Protein AF-A0A7V8YDQ5-F1 (afdb_monomer)

Solvent-accessible surface area (backbone atoms only — not comparable to full-atom values): 13494 Å² total; per-residue (Å²): 130,85,88,71,87,65,62,70,48,94,76,44,39,83,47,73,72,48,53,68,69,61,72,81,63,89,83,40,67,78,69,52,49,58,24,53,52,42,38,54,47,45,72,74,37,75,90,55,83,44,71,32,68,47,65,22,22,54,36,48,44,37,36,44,31,56,14,30,82,67,94,74,46,61,57,34,50,48,37,51,73,75,37,47,69,61,42,49,55,52,29,52,53,36,7,52,55,41,12,52,54,47,29,48,24,38,78,30,59,22,58,26,37,37,35,37,22,68,49,53,43,77,47,52,72,69,50,29,65,68,51,37,43,56,23,42,22,55,13,51,71,59,46,68,97,47,56,37,30,39,31,35,31,71,33,62,86,46,56,90,53,54,68,75,30,68,48,58,24,43,34,39,20,51,84,41,59,49,51,60,45,45,68,72,54,56,83,53,25,38,32,28,32,43,53,49,74,47,34,74,45,59,69,69,54,32,43,52,52,51,54,47,51,53,58,37,44,63,81,55,57,55,46,81,40,50,29,52,77,78,56,95,83,56,48,66,69,29,53,50,49,46,52,52,48,61,72,68,56,86,115

Structure (mmCIF, N/CA/C/O backbone):
data_AF-A0A7V8YDQ5-F1
#
_entry.id   AF-A0A7V8YDQ5-F1
#
loop_
_atom_site.group_PDB
_atom_site.id
_atom_site.type_symbol
_atom_site.label_atom_id
_atom_site.label_alt_id
_atom_site.label_comp_id
_atom_site.label_asym_id
_atom_site.label_entity_id
_atom_site.label_seq_id
_atom_site.pdbx_PDB_ins_code
_atom_site.Cartn_x
_atom_site.Cartn_y
_atom_site.Cartn_z
_atom_site.occupancy
_atom_site.B_iso_or_equiv
_atom_site.auth_seq_id
_atom_site.auth_comp_id
_atom_site.auth_asym_id
_atom_site.auth_atom_id
_atom_site.pdbx_PDB_model_num
ATOM 1 N N . VAL A 1 1 ? 1.575 30.464 -8.929 1.00 44.75 1 VAL A N 1
ATOM 2 C CA . VAL A 1 1 ? 2.197 29.159 -9.256 1.00 44.75 1 VAL A CA 1
ATOM 3 C C . VAL A 1 1 ? 1.215 28.086 -8.834 1.00 44.75 1 VAL A C 1
ATOM 5 O O . VAL A 1 1 ? 0.831 28.088 -7.673 1.00 44.75 1 VAL A O 1
ATOM 8 N N . ILE A 1 2 ? 0.723 27.265 -9.762 1.00 50.94 2 ILE A N 1
ATOM 9 C CA . ILE A 1 2 ? -0.129 26.122 -9.409 1.00 50.94 2 ILE A CA 1
ATOM 10 C C . ILE A 1 2 ? 0.799 25.093 -8.765 1.00 50.94 2 ILE A C 1
ATOM 12 O O . ILE A 1 2 ? 1.754 24.650 -9.399 1.00 50.94 2 ILE A O 1
ATOM 16 N N . PHE A 1 3 ? 0.575 24.791 -7.490 1.00 52.31 3 PHE A N 1
ATOM 17 C CA . PHE A 1 3 ? 1.274 23.717 -6.799 1.00 52.31 3 PHE A CA 1
ATOM 18 C C . PHE A 1 3 ? 0.873 22.389 -7.453 1.00 52.31 3 PHE A C 1
ATOM 20 O O . PHE A 1 3 ? -0.285 21.987 -7.370 1.00 52.31 3 PHE A O 1
ATOM 27 N N . ASP A 1 4 ? 1.816 21.750 -8.145 1.00 62.94 4 ASP A N 1
ATOM 28 C CA . ASP A 1 4 ? 1.659 20.423 -8.746 1.00 62.94 4 ASP A CA 1
ATOM 29 C C . ASP A 1 4 ? 2.599 19.445 -8.019 1.00 62.94 4 ASP A C 1
ATOM 31 O O . ASP A 1 4 ? 3.757 19.297 -8.415 1.00 62.94 4 ASP A O 1
ATOM 35 N N . PRO A 1 5 ? 2.146 18.830 -6.910 1.00 67.12 5 PRO A N 1
ATOM 36 C CA . PRO A 1 5 ? 2.972 17.957 -6.078 1.00 67.12 5 PRO A CA 1
ATOM 37 C C . PRO A 1 5 ? 3.209 16.570 -6.686 1.00 67.12 5 PRO A C 1
ATOM 39 O O . PRO A 1 5 ? 3.813 15.719 -6.032 1.00 67.12 5 PRO A O 1
ATOM 42 N N . ALA A 1 6 ? 2.708 16.293 -7.895 1.00 76.12 6 ALA A N 1
ATOM 43 C CA . ALA A 1 6 ? 2.868 14.980 -8.498 1.00 76.12 6 ALA A CA 1
ATOM 44 C C . ALA A 1 6 ? 4.354 14.693 -8.787 1.00 76.12 6 ALA A C 1
ATOM 46 O O . ALA A 1 6 ? 5.068 15.571 -9.285 1.00 76.12 6 ALA A O 1
ATOM 47 N N . PRO A 1 7 ? 4.839 13.464 -8.523 1.00 83.94 7 PRO A N 1
ATOM 48 C CA . PRO A 1 7 ? 6.225 13.114 -8.800 1.00 83.94 7 PRO A CA 1
ATOM 49 C C . PRO A 1 7 ? 6.509 13.280 -10.294 1.00 83.94 7 PRO A C 1
ATOM 51 O O . PRO A 1 7 ? 5.706 12.873 -11.134 1.00 83.94 7 PRO A O 1
ATOM 54 N N . ARG A 1 8 ? 7.656 13.878 -10.620 1.00 89.94 8 ARG A N 1
ATOM 55 C CA . ARG A 1 8 ? 8.157 14.030 -11.989 1.00 89.94 8 ARG A CA 1
ATOM 56 C C . ARG A 1 8 ? 9.592 13.528 -12.034 1.00 89.94 8 ARG A C 1
ATOM 58 O O . ARG A 1 8 ? 10.488 14.147 -11.468 1.00 89.94 8 ARG A O 1
ATOM 65 N N . LEU A 1 9 ? 9.793 12.395 -12.691 1.00 91.31 9 LEU A N 1
ATOM 66 C CA . LEU A 1 9 ? 11.102 11.801 -12.917 1.00 91.31 9 LEU A CA 1
ATOM 67 C C . LEU A 1 9 ? 11.626 12.311 -14.268 1.00 91.31 9 LEU A C 1
ATOM 69 O O . LEU A 1 9 ? 10.965 12.103 -15.287 1.00 91.31 9 LEU A O 1
ATOM 73 N N . PRO A 1 10 ? 12.788 12.986 -14.299 1.00 89.75 10 PRO A N 1
ATOM 74 C CA . PRO A 1 10 ? 13.304 13.607 -15.519 1.00 89.75 10 PRO A CA 1
ATOM 75 C C . PRO A 1 10 ? 13.692 12.582 -16.596 1.00 89.75 10 PRO A C 1
ATOM 77 O O . PRO A 1 10 ? 13.626 12.894 -17.782 1.00 89.75 10 PRO A O 1
ATOM 80 N N . SER A 1 11 ? 14.037 11.358 -16.184 1.00 92.25 11 SER A N 1
ATOM 81 C CA . SER A 1 11 ? 14.517 10.283 -17.056 1.00 92.25 11 SER A CA 1
ATOM 82 C C . SER A 1 11 ? 13.695 9.003 -16.834 1.00 92.25 11 SER A C 1
ATOM 84 O O . SER A 1 11 ? 14.118 8.138 -16.066 1.00 92.25 11 SER A O 1
ATOM 86 N N . PRO A 1 12 ? 12.493 8.885 -17.431 1.00 95.50 12 PRO A N 1
ATOM 87 C CA . PRO A 1 12 ? 11.688 7.668 -17.340 1.00 95.50 12 PRO A CA 1
ATOM 88 C C . PRO A 1 12 ? 12.351 6.488 -18.059 1.00 95.50 12 PRO A C 1
ATOM 90 O O . PRO A 1 12 ? 12.960 6.658 -19.114 1.00 95.50 12 PRO A O 1
ATOM 93 N N . VAL A 1 13 ? 12.168 5.283 -17.524 1.00 95.88 13 VAL A N 1
ATOM 94 C CA . VAL A 1 13 ? 12.755 4.047 -18.062 1.00 95.88 13 VAL A CA 1
ATOM 95 C C . VAL A 1 13 ? 11.813 3.420 -19.081 1.00 95.88 13 VAL A C 1
ATOM 97 O O . VAL A 1 13 ? 10.747 2.932 -18.713 1.00 95.88 13 VAL A O 1
ATOM 100 N N . ARG A 1 14 ? 12.195 3.405 -20.362 1.00 92.00 14 ARG A N 1
ATOM 101 C CA . ARG A 1 14 ? 11.378 2.814 -21.441 1.00 92.00 14 ARG A CA 1
ATOM 102 C C . ARG A 1 14 ? 12.079 1.690 -22.189 1.00 92.00 14 ARG A C 1
ATOM 104 O O . ARG A 1 14 ? 11.417 0.881 -22.832 1.00 92.00 14 ARG A O 1
ATOM 111 N N . THR A 1 15 ? 13.403 1.647 -22.114 1.00 94.56 15 THR A N 1
ATOM 112 C CA . THR A 1 15 ? 14.251 0.708 -22.846 1.00 94.56 15 THR A CA 1
ATOM 113 C C . THR A 1 15 ? 15.252 0.022 -21.919 1.00 94.56 15 THR A C 1
ATOM 115 O O . THR A 1 15 ? 15.480 0.450 -20.785 1.00 94.56 15 THR A O 1
ATOM 118 N N . ALA A 1 16 ? 15.895 -1.037 -22.416 1.00 93.81 16 ALA A N 1
ATOM 119 C CA . ALA A 1 16 ? 16.971 -1.708 -21.690 1.00 93.81 16 ALA A CA 1
ATOM 120 C C . ALA A 1 16 ? 18.169 -0.775 -21.430 1.00 93.81 16 ALA A C 1
ATOM 122 O O . ALA A 1 16 ? 18.802 -0.870 -20.381 1.00 93.81 16 ALA A O 1
ATOM 123 N N . ALA A 1 17 ? 18.447 0.156 -22.351 1.00 95.31 17 ALA A N 1
ATOM 124 C CA . ALA A 1 17 ? 19.493 1.159 -22.176 1.00 95.31 17 ALA A CA 1
ATOM 125 C C . ALA A 1 17 ? 19.167 2.111 -21.017 1.00 95.31 17 ALA A C 1
ATOM 127 O O . ALA A 1 17 ? 20.033 2.356 -20.183 1.00 95.31 17 ALA A O 1
ATOM 128 N N . ASP A 1 18 ? 17.914 2.569 -20.901 1.00 94.88 18 ASP A N 1
ATOM 129 C CA . ASP A 1 18 ? 17.492 3.405 -19.770 1.00 94.88 18 ASP A CA 1
ATOM 130 C C . ASP A 1 18 ? 17.631 2.639 -18.447 1.00 94.88 18 ASP A C 1
ATOM 132 O O . ASP A 1 18 ? 18.180 3.152 -17.471 1.00 94.88 18 ASP A O 1
ATOM 136 N N . ALA A 1 19 ? 17.189 1.376 -18.425 1.00 94.00 19 ALA A N 1
ATOM 137 C CA . ALA A 1 19 ? 17.257 0.514 -17.246 1.00 94.00 19 ALA A CA 1
ATOM 138 C C . ALA A 1 19 ? 18.700 0.259 -16.782 1.00 94.00 19 ALA A C 1
ATOM 140 O O . ALA A 1 19 ? 18.949 0.157 -15.579 1.00 94.00 19 ALA A O 1
ATOM 141 N N . ALA A 1 20 ? 19.653 0.197 -17.716 1.00 93.06 20 ALA A N 1
ATOM 142 C CA . ALA A 1 20 ? 21.073 0.042 -17.412 1.00 93.06 20 ALA A CA 1
ATOM 143 C C . ALA A 1 20 ? 21.680 1.268 -16.707 1.00 93.06 20 ALA A C 1
ATOM 145 O O . ALA A 1 20 ? 22.707 1.136 -16.048 1.00 93.06 20 ALA A O 1
ATOM 146 N N . THR A 1 21 ? 21.048 2.445 -16.797 1.00 91.75 21 THR A N 1
ATOM 147 C CA . THR A 1 21 ? 21.517 3.654 -16.096 1.00 91.75 21 THR A CA 1
ATOM 148 C C . THR A 1 21 ? 21.076 3.713 -14.632 1.00 91.75 21 THR A C 1
ATOM 150 O O . THR A 1 21 ? 21.596 4.520 -13.861 1.00 91.75 21 THR A O 1
ATOM 153 N N . LEU A 1 22 ? 20.135 2.857 -14.220 1.00 90.00 22 LEU A N 1
ATOM 154 C CA . LEU A 1 22 ? 19.694 2.786 -12.832 1.00 90.00 22 LEU A CA 1
ATOM 155 C C . LEU A 1 22 ? 20.841 2.283 -11.948 1.00 90.00 22 LEU A C 1
ATOM 157 O O . LEU A 1 22 ? 21.341 1.172 -12.142 1.00 90.00 22 LEU A O 1
ATOM 161 N N . GLY A 1 23 ? 21.209 3.073 -10.940 1.00 85.44 23 GLY A N 1
ATOM 162 C CA . GLY A 1 23 ? 22.182 2.705 -9.909 1.00 85.44 23 GLY A CA 1
ATOM 163 C C . GLY A 1 23 ? 21.586 1.827 -8.806 1.00 85.44 23 GLY A C 1
ATOM 164 O O . GLY A 1 23 ? 20.365 1.711 -8.672 1.00 85.44 23 GLY A O 1
ATOM 165 N N . ASP A 1 24 ? 22.441 1.167 -8.029 1.00 82.81 24 ASP A N 1
ATOM 166 C CA . ASP A 1 24 ? 22.016 0.466 -6.815 1.00 82.81 24 ASP A CA 1
ATOM 167 C C . ASP A 1 24 ? 21.593 1.495 -5.748 1.00 82.81 24 ASP A C 1
ATOM 169 O O . ASP A 1 24 ? 22.411 2.336 -5.363 1.00 82.81 24 ASP A O 1
ATOM 173 N N . PRO A 1 25 ? 20.330 1.481 -5.281 1.00 80.75 25 PRO A N 1
ATOM 174 C CA . PRO A 1 25 ? 19.875 2.453 -4.302 1.00 80.75 25 PRO A CA 1
ATOM 175 C C . PRO A 1 25 ? 20.372 2.153 -2.877 1.00 80.75 25 PRO A C 1
ATOM 177 O O . PRO A 1 25 ? 20.265 3.042 -2.035 1.00 80.75 25 PRO A O 1
ATOM 180 N N . SER A 1 26 ? 20.925 0.963 -2.595 1.00 72.12 26 SER A N 1
ATOM 181 C CA . SER A 1 26 ? 21.286 0.494 -1.242 1.00 72.12 26 SER A CA 1
ATOM 182 C C . SER A 1 26 ? 22.199 1.454 -0.461 1.00 72.12 26 SER A C 1
ATOM 184 O O . SER A 1 26 ? 22.039 1.622 0.747 1.00 72.12 26 SER A O 1
ATOM 186 N N . GLY A 1 27 ? 23.117 2.139 -1.151 1.00 67.31 27 GLY A N 1
ATOM 187 C CA . GLY A 1 27 ? 24.039 3.118 -0.565 1.00 67.31 27 GLY A CA 1
ATOM 188 C C . GLY A 1 27 ? 23.527 4.563 -0.538 1.00 67.31 27 GLY A C 1
ATOM 189 O O . GLY A 1 27 ? 24.251 5.457 -0.101 1.00 67.31 27 GLY A O 1
ATOM 190 N N . HIS A 1 28 ? 22.316 4.837 -1.031 1.00 75.62 28 HIS A N 1
ATOM 191 C CA . HIS A 1 28 ? 21.815 6.203 -1.160 1.00 75.62 28 HIS A CA 1
ATOM 192 C C . HIS A 1 28 ? 21.299 6.737 0.184 1.00 75.62 28 HIS A C 1
ATOM 194 O O . HIS A 1 28 ? 20.416 6.147 0.807 1.00 75.62 28 HIS A O 1
ATOM 200 N N . SER A 1 29 ? 21.781 7.910 0.609 1.00 68.38 29 SER A N 1
ATOM 201 C CA . SER A 1 29 ? 21.448 8.496 1.920 1.00 68.38 29 SER A CA 1
ATOM 202 C C . SER A 1 29 ? 19.943 8.671 2.157 1.00 68.38 29 SER A C 1
ATOM 204 O O . SER A 1 29 ? 19.476 8.465 3.274 1.00 68.38 29 SER A O 1
ATOM 206 N N . ALA A 1 30 ? 19.164 8.966 1.111 1.00 71.75 30 ALA A N 1
ATOM 207 C CA . ALA A 1 30 ? 17.700 9.049 1.194 1.00 71.75 30 ALA A CA 1
ATOM 208 C C . ALA A 1 30 ? 17.031 7.780 1.769 1.00 71.75 30 ALA A C 1
ATOM 210 O O . ALA A 1 30 ? 16.001 7.889 2.433 1.00 71.75 30 ALA A O 1
ATOM 211 N N . LEU A 1 31 ? 17.615 6.589 1.573 1.00 77.88 31 LEU A N 1
ATOM 212 C CA . LEU A 1 31 ? 17.088 5.352 2.161 1.00 77.88 31 LEU A CA 1
ATOM 213 C C . LEU A 1 31 ? 17.380 5.230 3.661 1.00 77.88 31 LEU A C 1
ATOM 215 O O . LEU A 1 31 ? 16.663 4.515 4.354 1.00 77.88 31 LEU A O 1
ATOM 219 N N . SER A 1 32 ? 18.388 5.946 4.173 1.00 82.12 32 SER A N 1
ATOM 220 C CA . SER A 1 32 ? 18.732 5.968 5.603 1.00 82.12 32 SER A CA 1
ATOM 221 C C . SER A 1 32 ? 17.854 6.919 6.426 1.00 82.12 32 SER A C 1
ATOM 223 O O . SER A 1 32 ? 17.709 6.728 7.634 1.00 82.12 32 SER A O 1
ATOM 225 N N . THR A 1 33 ? 17.199 7.891 5.777 1.00 90.25 33 THR A N 1
ATOM 226 C CA . THR A 1 33 ? 16.334 8.872 6.446 1.00 90.25 33 THR A CA 1
ATOM 227 C C . THR A 1 33 ? 15.127 8.224 7.123 1.00 90.25 33 THR A C 1
ATOM 229 O O . THR A 1 33 ? 14.830 8.551 8.269 1.00 90.25 33 THR A O 1
ATOM 232 N N . ALA A 1 34 ? 14.436 7.287 6.463 1.00 92.31 34 ALA A N 1
ATOM 233 C CA . ALA A 1 34 ? 13.265 6.636 7.058 1.00 92.31 34 ALA A CA 1
ATOM 234 C C . ALA A 1 34 ? 13.620 5.816 8.322 1.00 92.31 34 ALA A C 1
ATOM 236 O O . ALA A 1 34 ? 13.011 6.069 9.363 1.00 92.31 34 ALA A O 1
ATOM 237 N N . PRO A 1 35 ? 14.640 4.930 8.310 1.00 93.75 35 PRO A N 1
ATOM 238 C CA . PRO A 1 35 ? 15.152 4.284 9.521 1.00 93.75 35 PRO A CA 1
ATOM 239 C C . PRO A 1 35 ? 15.524 5.265 10.642 1.00 93.75 35 PRO A C 1
ATOM 241 O O . PRO A 1 35 ? 15.196 5.038 11.804 1.00 93.75 35 PRO A O 1
ATOM 244 N N . GLU A 1 36 ? 16.188 6.379 10.323 1.00 94.75 36 GLU A N 1
ATOM 245 C CA . GLU A 1 36 ? 16.546 7.383 11.330 1.00 94.75 36 GLU A CA 1
ATOM 246 C C . GLU A 1 36 ? 15.309 8.020 11.978 1.00 94.75 36 GLU A C 1
ATOM 248 O O . GLU A 1 36 ? 15.234 8.133 13.204 1.00 94.75 36 GLU A O 1
ATOM 253 N N . VAL A 1 37 ? 14.322 8.403 11.167 1.00 94.81 37 VAL A N 1
ATOM 254 C CA . VAL A 1 37 ? 13.059 8.978 11.641 1.00 94.81 37 VAL A CA 1
ATOM 255 C C . VAL A 1 37 ? 12.305 7.980 12.521 1.00 94.81 37 VAL A C 1
ATOM 257 O O . VAL A 1 37 ? 11.823 8.361 13.588 1.00 94.81 37 VAL A O 1
ATOM 260 N N . ILE A 1 38 ? 12.263 6.704 12.134 1.00 95.88 38 ILE A N 1
ATOM 261 C CA . ILE A 1 38 ? 11.628 5.646 12.930 1.00 95.88 38 ILE A CA 1
ATOM 262 C C . ILE A 1 38 ? 12.284 5.535 14.306 1.00 95.88 38 ILE A C 1
ATOM 264 O O . ILE A 1 38 ? 11.569 5.603 15.304 1.00 95.88 38 ILE A O 1
ATOM 268 N N . ARG A 1 39 ? 13.622 5.474 14.395 1.00 96.75 39 ARG A N 1
ATOM 269 C CA . ARG A 1 39 ? 14.323 5.414 15.695 1.00 96.75 39 ARG A CA 1
ATOM 270 C C . ARG A 1 39 ? 13.940 6.578 16.607 1.00 96.75 39 ARG A C 1
ATOM 272 O O . ARG A 1 39 ? 13.726 6.381 17.801 1.00 96.75 39 ARG A O 1
ATOM 279 N N . ARG A 1 40 ? 13.827 7.789 16.048 1.00 96.62 40 ARG A N 1
ATOM 280 C CA . ARG A 1 40 ? 13.428 8.986 16.805 1.00 96.62 40 ARG A CA 1
ATOM 281 C C . ARG A 1 40 ? 12.000 8.868 17.342 1.00 96.62 40 ARG A C 1
ATOM 283 O O . ARG A 1 40 ? 11.774 9.187 18.505 1.00 96.62 40 ARG A O 1
ATOM 290 N N . PHE A 1 41 ? 11.050 8.396 16.532 1.00 95.81 41 PHE A N 1
ATOM 291 C CA . PHE A 1 41 ? 9.659 8.234 16.968 1.00 95.81 41 PHE A CA 1
ATOM 292 C C . PHE A 1 41 ? 9.476 7.099 17.972 1.00 95.81 41 PHE A C 1
ATOM 294 O O . PHE A 1 41 ? 8.783 7.297 18.966 1.00 95.81 41 PHE A O 1
ATOM 301 N N . VAL A 1 42 ? 10.140 5.960 17.763 1.00 95.19 42 VAL A N 1
ATOM 302 C CA . VAL A 1 42 ? 10.133 4.837 18.711 1.00 95.19 42 VAL A CA 1
ATOM 303 C C . VAL A 1 42 ? 10.663 5.282 20.076 1.00 95.19 42 VAL A C 1
ATOM 305 O O . VAL A 1 42 ? 10.056 4.980 21.098 1.00 95.19 42 VAL A O 1
ATOM 308 N N . ALA A 1 43 ? 11.752 6.059 20.107 1.00 95.44 43 ALA A N 1
ATOM 309 C CA . ALA A 1 43 ? 12.298 6.595 21.353 1.00 95.44 43 ALA A CA 1
ATOM 310 C C . ALA A 1 43 ? 11.381 7.641 22.013 1.00 95.44 43 ALA A C 1
ATOM 312 O O . ALA A 1 43 ? 11.288 7.696 23.237 1.00 95.44 43 ALA A O 1
ATOM 313 N N . ALA A 1 44 ? 10.712 8.480 21.216 1.00 96.00 44 ALA A N 1
ATOM 314 C CA . ALA A 1 44 ? 9.865 9.555 21.726 1.00 96.00 44 ALA A CA 1
ATOM 315 C C . ALA A 1 44 ? 8.483 9.080 22.206 1.00 96.00 44 ALA A C 1
ATOM 317 O O . ALA A 1 44 ? 7.901 9.730 23.072 1.00 96.00 44 ALA A O 1
ATOM 318 N N . ARG A 1 45 ? 7.938 8.005 21.618 1.00 93.25 45 ARG A N 1
ATOM 319 C CA . ARG A 1 45 ? 6.565 7.509 21.835 1.00 93.25 45 ARG A CA 1
ATOM 320 C C . ARG A 1 45 ? 6.532 5.974 21.951 1.00 93.25 45 ARG A C 1
ATOM 322 O O . ARG A 1 45 ? 5.900 5.320 21.120 1.00 93.25 45 ARG A O 1
ATOM 329 N N . PRO A 1 46 ? 7.212 5.377 22.948 1.00 90.44 46 PRO A N 1
ATOM 330 C CA . PRO A 1 46 ? 7.347 3.921 23.062 1.00 90.44 46 PRO A CA 1
ATOM 331 C C . PRO A 1 46 ? 6.012 3.181 23.263 1.00 90.44 46 PRO A C 1
ATOM 333 O O . PRO A 1 46 ? 5.947 1.968 23.084 1.00 90.44 46 PRO A O 1
ATOM 336 N N . GLU A 1 47 ? 4.943 3.887 23.636 1.00 93.44 47 GLU A N 1
ATOM 337 C CA . GLU A 1 47 ? 3.603 3.338 23.836 1.00 93.44 47 GLU A CA 1
ATOM 338 C C . GLU A 1 47 ? 2.785 3.179 22.544 1.00 93.44 47 GLU A C 1
ATOM 340 O O . GLU A 1 47 ? 1.757 2.501 22.553 1.00 93.44 47 GLU A O 1
ATOM 345 N N . VAL A 1 48 ? 3.211 3.804 21.439 1.00 92.69 48 VAL A N 1
ATOM 346 C CA . VAL A 1 48 ? 2.515 3.746 20.147 1.00 92.69 48 VAL A CA 1
ATOM 347 C C . VAL A 1 48 ? 3.355 2.940 19.152 1.00 92.69 48 VAL A C 1
ATOM 349 O O . VAL A 1 48 ? 4.452 3.372 18.798 1.00 92.69 48 VAL A O 1
ATOM 352 N N . PRO A 1 49 ? 2.854 1.798 18.642 1.00 94.94 49 PRO A N 1
ATOM 353 C CA . PRO A 1 49 ? 3.543 1.049 17.598 1.00 94.94 49 PRO A CA 1
ATOM 354 C C . PRO A 1 49 ? 3.773 1.916 16.355 1.00 94.94 49 PRO A C 1
ATOM 356 O O . PRO A 1 49 ? 2.835 2.505 15.817 1.00 94.94 49 PRO A O 1
ATOM 359 N N . ILE A 1 50 ? 5.018 1.974 15.878 1.00 96.69 50 ILE A N 1
ATOM 360 C CA . ILE A 1 50 ? 5.363 2.678 14.640 1.00 96.69 50 ILE A CA 1
ATOM 361 C C . ILE A 1 50 ? 5.238 1.713 13.464 1.00 96.69 50 ILE A C 1
ATOM 363 O O . ILE A 1 50 ? 5.864 0.653 13.454 1.00 96.69 50 ILE A O 1
ATOM 367 N N . LEU A 1 51 ? 4.440 2.096 12.469 1.00 96.62 51 LEU A N 1
ATOM 368 C CA . LEU A 1 51 ? 4.273 1.357 11.223 1.00 96.62 51 LEU A CA 1
ATOM 369 C C . LEU A 1 51 ? 5.217 1.930 10.159 1.00 96.62 51 LEU A C 1
ATOM 371 O O . LEU A 1 51 ? 5.071 3.086 9.759 1.00 96.62 51 LEU A O 1
ATOM 375 N N . GLY A 1 52 ? 6.177 1.127 9.702 1.00 97.62 52 GLY A N 1
ATOM 376 C CA . GLY A 1 52 ? 6.986 1.459 8.527 1.00 97.62 52 GLY A CA 1
ATOM 377 C C . GLY A 1 52 ? 6.206 1.227 7.231 1.00 97.62 52 GLY A C 1
ATOM 378 O O . GLY A 1 52 ? 5.193 0.525 7.229 1.00 97.62 52 GLY A O 1
ATOM 379 N N . PHE A 1 53 ? 6.651 1.791 6.109 1.00 97.88 53 PHE A N 1
ATOM 380 C CA . PHE A 1 53 ? 5.984 1.544 4.831 1.00 97.88 53 PHE A CA 1
ATOM 381 C C . PHE A 1 53 ? 6.860 1.723 3.593 1.00 97.88 53 PHE A C 1
ATOM 383 O O . PHE A 1 53 ? 7.910 2.362 3.628 1.00 97.88 53 PHE A O 1
ATOM 390 N N . ALA A 1 54 ? 6.383 1.179 2.473 1.00 97.50 54 ALA A N 1
ATOM 391 C CA . ALA A 1 54 ? 6.937 1.407 1.144 1.00 97.50 54 ALA A CA 1
ATOM 392 C C . ALA A 1 54 ? 5.854 1.282 0.060 1.00 97.50 54 ALA A C 1
ATOM 394 O O . ALA A 1 54 ? 4.811 0.653 0.261 1.00 97.50 54 ALA A O 1
ATOM 395 N N . GLY A 1 55 ? 6.111 1.857 -1.116 1.00 97.69 55 GLY A N 1
ATOM 396 C CA . GLY A 1 55 ? 5.334 1.551 -2.319 1.00 97.69 55 GLY A CA 1
ATOM 397 C C . GLY A 1 55 ? 5.678 0.157 -2.846 1.00 97.69 55 GLY A C 1
ATOM 398 O O . GLY A 1 55 ? 6.837 -0.250 -2.807 1.00 97.69 55 GLY A O 1
ATOM 399 N N . ALA A 1 56 ? 4.685 -0.572 -3.349 1.00 98.50 56 ALA A N 1
ATOM 400 C CA . ALA A 1 56 ? 4.896 -1.893 -3.930 1.00 98.50 56 ALA A CA 1
ATOM 401 C C . ALA A 1 56 ? 5.676 -1.818 -5.256 1.00 98.50 56 ALA A C 1
ATOM 403 O O . ALA A 1 56 ? 5.606 -0.800 -5.954 1.00 98.50 56 ALA A O 1
ATOM 404 N N . PRO A 1 57 ? 6.354 -2.902 -5.675 1.00 98.56 57 PRO A N 1
ATOM 405 C CA . PRO A 1 57 ? 7.204 -2.889 -6.868 1.00 98.56 57 PRO A CA 1
ATOM 406 C C . PRO A 1 57 ? 6.468 -2.485 -8.147 1.00 98.56 57 PRO A C 1
ATOM 408 O O . PRO A 1 57 ? 6.987 -1.687 -8.923 1.00 98.56 57 PRO A O 1
ATOM 411 N N . PHE A 1 58 ? 5.238 -2.969 -8.354 1.00 98.56 58 PHE A N 1
ATOM 412 C CA . PHE A 1 58 ? 4.440 -2.588 -9.521 1.00 98.56 58 PHE A CA 1
ATOM 413 C C . PHE A 1 58 ? 4.063 -1.100 -9.498 1.00 98.56 58 PHE A C 1
ATOM 415 O O . PHE A 1 58 ? 4.229 -0.391 -10.488 1.00 98.56 58 PHE A O 1
ATOM 422 N N . THR A 1 59 ? 3.640 -0.601 -8.339 1.00 98.19 59 THR A N 1
ATOM 423 C CA . THR A 1 59 ? 3.353 0.821 -8.125 1.00 98.19 59 THR A CA 1
ATOM 424 C C . THR A 1 59 ? 4.578 1.710 -8.377 1.00 98.19 59 THR A C 1
ATOM 426 O O . THR A 1 59 ? 4.443 2.784 -8.964 1.00 98.19 59 THR A O 1
ATOM 429 N N . LEU A 1 60 ? 5.783 1.276 -7.999 1.00 97.56 60 LEU A N 1
ATOM 430 C CA . LEU A 1 60 ? 7.017 2.005 -8.311 1.00 97.56 60 LEU A CA 1
ATOM 431 C C . LEU A 1 60 ? 7.388 1.914 -9.797 1.00 97.56 60 LEU A C 1
ATOM 433 O O . LEU A 1 60 ? 7.793 2.922 -10.375 1.00 97.56 60 LEU A O 1
ATOM 437 N N . LEU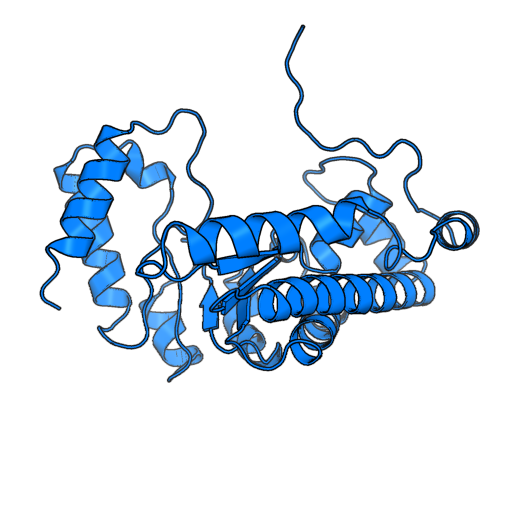 A 1 61 ?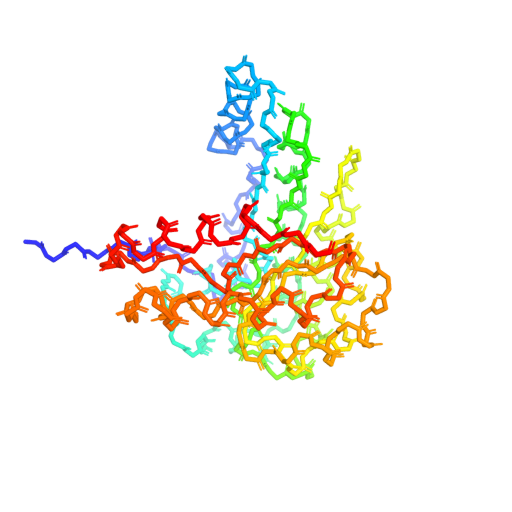 7.193 0.754 -10.435 1.00 98.06 61 LEU A N 1
ATOM 438 C CA . LEU A 1 61 ? 7.394 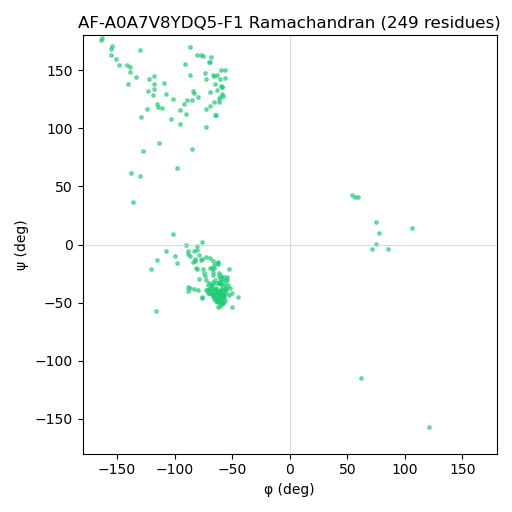0.578 -11.878 1.00 98.06 61 LEU A CA 1
ATOM 439 C C . LEU A 1 61 ? 6.510 1.543 -12.679 1.00 98.06 61 LEU A C 1
ATOM 441 O O . LEU A 1 61 ? 6.973 2.147 -13.645 1.00 98.06 61 LEU A O 1
ATOM 445 N N . CYS A 1 62 ? 5.258 1.722 -12.254 1.00 97.94 62 CYS A N 1
ATOM 446 C CA . CYS A 1 62 ? 4.326 2.688 -12.827 1.00 97.94 62 CYS A CA 1
ATOM 447 C C . CYS A 1 62 ? 4.947 4.089 -12.930 1.00 97.94 62 CYS A C 1
ATOM 449 O O . CYS A 1 62 ? 5.028 4.646 -14.025 1.00 97.94 62 CYS A O 1
ATOM 451 N N . TYR A 1 63 ? 5.469 4.627 -11.825 1.00 97.25 63 TYR A N 1
ATOM 452 C CA . TYR A 1 63 ? 6.138 5.930 -11.837 1.00 97.25 63 TYR A CA 1
ATOM 453 C C . TYR A 1 63 ? 7.450 5.913 -12.621 1.00 97.25 63 TYR A C 1
ATOM 455 O O . TYR A 1 63 ? 7.701 6.840 -13.386 1.00 97.25 63 TYR A O 1
ATOM 463 N N . LEU A 1 64 ? 8.264 4.867 -12.463 1.00 96.38 64 LEU A N 1
ATOM 464 C CA . LEU A 1 64 ? 9.564 4.743 -13.121 1.00 96.38 64 LEU A CA 1
ATOM 465 C C . LEU A 1 64 ? 9.450 4.794 -14.653 1.00 96.38 64 LEU A C 1
ATOM 467 O O . LEU A 1 64 ? 10.282 5.416 -15.310 1.00 96.38 64 LEU A O 1
ATOM 471 N N . VAL A 1 65 ? 8.415 4.166 -15.214 1.00 97.62 65 VAL A N 1
ATOM 472 C CA . VAL A 1 65 ? 8.202 4.066 -16.666 1.00 97.62 65 VAL A CA 1
ATOM 473 C C . VAL A 1 65 ? 7.412 5.254 -17.222 1.00 97.62 65 VAL A C 1
ATOM 475 O O . VAL A 1 65 ? 7.742 5.771 -18.291 1.00 97.62 65 VAL A O 1
ATOM 478 N N . GLU A 1 66 ? 6.382 5.729 -16.514 1.00 97.19 66 GLU A N 1
ATOM 479 C CA . GLU A 1 66 ? 5.616 6.907 -16.956 1.00 97.19 66 GLU A CA 1
ATOM 480 C C . GLU A 1 66 ? 6.400 8.212 -16.783 1.00 97.19 66 GLU A C 1
ATOM 482 O O . GLU A 1 66 ? 6.213 9.181 -17.522 1.00 97.19 66 GLU A O 1
ATOM 487 N N . GLY A 1 67 ? 7.268 8.256 -15.775 1.00 96.06 67 GLY A N 1
ATOM 488 C CA . GLY A 1 67 ? 7.984 9.447 -15.336 1.00 96.06 67 GLY A CA 1
ATOM 489 C C . GLY A 1 67 ? 7.119 10.443 -14.565 1.00 96.06 67 GLY A C 1
ATOM 490 O O . GLY A 1 67 ? 7.602 11.503 -14.176 1.00 96.06 67 GLY A O 1
ATOM 491 N N . LYS A 1 68 ? 5.834 10.143 -14.362 1.00 94.62 68 LYS A N 1
ATOM 492 C CA . LYS A 1 68 ? 4.862 10.992 -13.666 1.00 94.62 68 LYS A CA 1
ATOM 493 C C . LYS A 1 68 ? 3.624 10.198 -13.258 1.00 94.62 68 LYS A C 1
ATOM 495 O O . LYS A 1 68 ? 3.499 9.021 -13.584 1.00 94.62 68 LYS A O 1
ATOM 500 N N . GLY A 1 69 ? 2.685 10.857 -12.581 1.00 93.75 69 GLY A N 1
ATOM 501 C CA . GLY A 1 69 ? 1.342 10.311 -12.387 1.00 93.75 69 GLY A CA 1
ATOM 502 C C . GLY A 1 69 ? 0.616 10.069 -13.717 1.00 93.75 69 GLY A C 1
ATOM 503 O O . GLY A 1 69 ? 0.721 10.868 -14.651 1.00 93.75 69 GLY A O 1
ATOM 504 N N . SER A 1 70 ? -0.145 8.978 -13.788 1.00 93.75 70 SER A N 1
ATOM 505 C CA . SER A 1 70 ? -0.953 8.596 -14.946 1.00 93.75 70 SER A CA 1
ATOM 506 C C . SER A 1 70 ? -2.312 8.073 -14.486 1.00 93.75 70 SER A C 1
ATOM 508 O O . SER A 1 70 ? -2.451 7.577 -13.371 1.00 93.75 70 SER A O 1
ATOM 510 N N . LYS A 1 71 ? -3.329 8.203 -15.340 1.00 90.00 71 LYS A N 1
ATOM 511 C CA . LYS A 1 71 ? -4.647 7.598 -15.092 1.00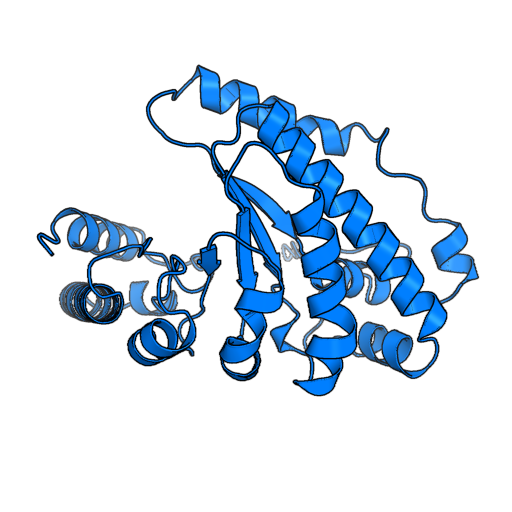 90.00 71 LYS A CA 1
ATOM 512 C C . LYS A 1 71 ? -4.675 6.133 -15.520 1.00 90.00 71 LYS A C 1
ATOM 514 O O . LYS A 1 71 ? -5.252 5.304 -14.827 1.00 90.00 71 LYS A O 1
ATOM 519 N N . ASP A 1 72 ? -4.013 5.826 -16.635 1.00 92.62 72 ASP A N 1
ATOM 520 C CA . ASP A 1 72 ? -4.165 4.545 -17.331 1.00 92.62 72 ASP A CA 1
ATOM 521 C C . ASP A 1 72 ? -2.887 3.691 -17.342 1.00 92.62 72 ASP A C 1
ATOM 523 O O . ASP A 1 72 ? -2.953 2.495 -17.655 1.00 92.62 72 ASP A O 1
ATOM 527 N N . TRP A 1 73 ? -1.740 4.286 -16.979 1.00 96.75 73 TRP A N 1
ATOM 528 C CA . TRP A 1 73 ? -0.414 3.647 -16.958 1.00 96.75 73 TRP A CA 1
ATOM 529 C C . TRP A 1 73 ? -0.042 3.010 -18.311 1.00 96.75 73 TRP A C 1
ATOM 531 O O . TRP A 1 73 ? 0.434 1.873 -18.379 1.00 96.75 73 TRP A O 1
ATOM 541 N N . VAL A 1 74 ? -0.330 3.723 -19.408 1.00 97.38 74 VAL A N 1
ATOM 542 C CA . VAL A 1 74 ? -0.182 3.246 -20.792 1.00 97.38 74 VAL A CA 1
ATOM 543 C C . VAL A 1 74 ? 1.257 2.852 -21.111 1.00 97.38 74 VAL A C 1
ATOM 545 O O . VAL A 1 74 ? 1.465 1.800 -21.715 1.00 97.38 74 VAL A O 1
ATOM 548 N N . GLU A 1 75 ? 2.249 3.653 -20.721 1.00 97.94 75 GLU A N 1
ATOM 549 C CA . GLU A 1 75 ? 3.651 3.350 -21.033 1.00 97.94 75 GLU A CA 1
ATOM 550 C C . GLU A 1 75 ? 4.146 2.152 -20.224 1.00 97.94 75 GLU A C 1
ATOM 552 O O . GLU A 1 75 ? 4.804 1.264 -20.768 1.00 97.94 75 GLU A O 1
ATOM 557 N N . THR A 1 76 ? 3.734 2.051 -18.958 1.00 98.25 76 THR A N 1
ATOM 558 C CA . THR A 1 76 ? 4.005 0.871 -18.129 1.00 98.25 76 THR A CA 1
ATOM 559 C C . THR A 1 76 ? 3.421 -0.384 -18.765 1.00 98.25 76 THR A C 1
ATOM 561 O O . THR A 1 76 ? 4.133 -1.365 -18.951 1.00 98.25 76 THR A O 1
ATOM 564 N N . LYS A 1 77 ? 2.151 -0.360 -19.180 1.00 98.19 77 LYS A N 1
ATOM 565 C CA . LYS A 1 77 ? 1.505 -1.513 -19.824 1.00 98.19 77 LYS A CA 1
ATOM 566 C C . LYS A 1 77 ? 2.138 -1.858 -21.173 1.00 98.19 77 LYS A C 1
ATOM 568 O O . LYS A 1 77 ? 2.325 -3.035 -21.467 1.00 98.19 77 LYS A O 1
ATOM 573 N N . LYS A 1 78 ? 2.541 -0.862 -21.974 1.00 97.94 78 LYS A N 1
ATOM 574 C CA . LYS A 1 78 ? 3.323 -1.098 -23.201 1.00 97.94 78 LYS A CA 1
ATOM 575 C C . LYS A 1 78 ? 4.611 -1.860 -22.898 1.00 97.94 78 LYS A C 1
ATOM 577 O O . LYS A 1 78 ? 4.900 -2.803 -23.626 1.00 97.94 78 LYS A O 1
ATOM 582 N N . LEU A 1 79 ? 5.341 -1.495 -21.841 1.00 98.31 79 LEU A N 1
ATOM 583 C CA . LEU A 1 79 ? 6.542 -2.218 -21.415 1.00 98.31 79 LEU A CA 1
ATOM 584 C C . LEU A 1 79 ? 6.216 -3.675 -21.048 1.00 98.31 79 LEU A C 1
ATOM 586 O O . LEU A 1 79 ? 6.869 -4.578 -21.562 1.00 98.31 79 LEU A O 1
ATOM 590 N N . LEU A 1 80 ? 5.174 -3.914 -20.238 1.00 98.12 80 LEU A N 1
ATOM 591 C CA . LEU A 1 80 ? 4.758 -5.272 -19.847 1.00 98.12 80 LEU A CA 1
ATOM 592 C C . LEU A 1 80 ? 4.465 -6.175 -21.056 1.00 98.12 80 LEU A C 1
ATOM 594 O O . LEU A 1 80 ? 4.765 -7.369 -21.030 1.00 98.12 80 LEU A O 1
ATOM 598 N N . TYR A 1 81 ? 3.849 -5.616 -22.101 1.00 97.31 81 TYR A N 1
ATOM 599 C CA . TYR A 1 81 ? 3.429 -6.377 -23.279 1.00 97.31 81 TYR A CA 1
ATOM 600 C C . TYR A 1 81 ? 4.523 -6.518 -24.336 1.00 97.31 81 TYR A C 1
ATOM 602 O O . TYR A 1 81 ? 4.607 -7.559 -24.982 1.00 97.31 81 TYR A O 1
ATOM 610 N N . ARG A 1 82 ? 5.334 -5.477 -24.543 1.00 97.38 82 ARG A N 1
ATOM 611 C CA . ARG A 1 82 ? 6.349 -5.448 -25.606 1.00 97.38 82 ARG A CA 1
ATOM 612 C C . ARG A 1 82 ? 7.676 -6.038 -25.159 1.00 97.38 82 ARG A C 1
ATOM 614 O O . ARG A 1 82 ? 8.319 -6.712 -25.949 1.00 97.38 82 ARG A O 1
ATOM 621 N N . GLU A 1 83 ? 8.053 -5.807 -23.905 1.00 97.56 83 GLU A N 1
ATOM 622 C CA . GLU A 1 83 ? 9.369 -6.149 -23.362 1.00 97.56 83 GLU A CA 1
ATOM 623 C C . GLU A 1 83 ? 9.231 -6.919 -22.032 1.00 97.56 83 GLU A C 1
ATOM 625 O O . GLU A 1 83 ? 9.733 -6.481 -20.991 1.00 97.56 83 GLU A O 1
ATOM 630 N N . PRO A 1 84 ? 8.544 -8.080 -22.014 1.00 97.81 84 PRO A N 1
ATOM 631 C CA . PRO A 1 84 ? 8.218 -8.795 -20.779 1.00 97.81 84 PRO A CA 1
ATOM 632 C C . PRO A 1 84 ? 9.452 -9.215 -19.965 1.00 97.81 84 PRO A C 1
ATOM 634 O O . PRO A 1 84 ? 9.392 -9.244 -18.737 1.00 97.81 84 PRO A O 1
ATOM 637 N N . ALA A 1 85 ? 10.574 -9.517 -20.625 1.00 97.94 85 ALA A N 1
ATOM 638 C CA . ALA A 1 85 ? 11.824 -9.857 -19.946 1.00 97.94 85 ALA A CA 1
ATOM 639 C C . ALA A 1 85 ? 12.402 -8.655 -19.180 1.00 97.94 85 ALA A C 1
ATOM 641 O O . ALA A 1 85 ? 12.789 -8.786 -18.020 1.00 97.94 85 ALA A O 1
ATOM 642 N N . LEU A 1 86 ? 12.400 -7.471 -19.802 1.00 97.56 86 LEU A N 1
ATOM 643 C CA . LEU A 1 86 ? 12.842 -6.233 -19.164 1.00 97.56 86 LEU A CA 1
ATOM 644 C C . LEU A 1 86 ? 11.909 -5.837 -18.013 1.00 97.56 86 LEU A C 1
ATOM 646 O O . LEU A 1 86 ? 12.384 -5.488 -16.935 1.00 97.56 86 LEU A O 1
ATOM 650 N N . ALA A 1 87 ? 10.593 -5.930 -18.220 1.00 98.38 87 ALA A N 1
ATOM 651 C CA . ALA A 1 87 ? 9.603 -5.673 -17.178 1.00 98.38 87 ALA A CA 1
ATOM 652 C C . ALA A 1 87 ? 9.812 -6.573 -15.950 1.00 98.38 87 ALA A C 1
ATOM 654 O O . ALA A 1 87 ? 9.824 -6.078 -14.824 1.00 98.38 87 ALA A O 1
ATOM 655 N N . GLY A 1 88 ? 10.022 -7.877 -16.168 1.00 98.31 88 GLY A N 1
ATOM 656 C CA . GLY A 1 88 ? 10.318 -8.832 -15.100 1.00 98.31 88 GLY A CA 1
ATOM 657 C C . GLY A 1 88 ? 11.590 -8.472 -14.333 1.00 98.31 88 GLY A C 1
ATOM 658 O O . GLY A 1 88 ? 11.555 -8.368 -13.111 1.00 98.31 88 GLY A O 1
ATOM 659 N N . ALA A 1 89 ? 12.684 -8.181 -15.044 1.00 97.25 89 ALA A N 1
ATOM 660 C CA . ALA A 1 89 ? 13.952 -7.796 -14.422 1.00 97.25 89 ALA A CA 1
ATOM 661 C C . ALA A 1 89 ? 13.844 -6.501 -13.593 1.00 97.25 89 ALA A C 1
ATOM 663 O O . ALA A 1 89 ? 14.410 -6.405 -12.504 1.00 97.25 89 ALA A O 1
ATOM 664 N N . LEU A 1 90 ? 13.094 -5.505 -14.080 1.00 97.69 90 LEU A N 1
ATOM 665 C CA . LEU A 1 90 ? 12.836 -4.270 -13.336 1.00 97.69 90 LEU A CA 1
ATOM 666 C C . LEU A 1 90 ? 11.983 -4.521 -12.089 1.00 97.69 90 LEU A C 1
ATOM 668 O O . LEU A 1 90 ? 12.287 -3.971 -11.033 1.00 97.69 90 LEU A O 1
ATOM 672 N N . LEU A 1 91 ? 10.946 -5.357 -12.187 1.00 98.56 91 LEU A N 1
ATOM 673 C CA . LEU A 1 91 ? 10.106 -5.722 -11.044 1.00 98.56 91 LEU A CA 1
ATOM 674 C C . LEU A 1 91 ? 10.886 -6.485 -9.977 1.00 98.56 91 LEU A C 1
ATOM 676 O O . LEU A 1 91 ? 10.726 -6.172 -8.802 1.00 98.56 91 LEU A O 1
ATOM 680 N N . ASP A 1 92 ? 11.747 -7.427 -10.364 1.00 97.69 92 ASP A N 1
ATOM 681 C CA . ASP A 1 92 ? 12.615 -8.147 -9.428 1.00 97.69 92 ASP A CA 1
ATOM 682 C C . ASP A 1 92 ? 13.552 -7.187 -8.688 1.00 97.69 92 ASP A C 1
ATOM 684 O O . ASP A 1 92 ? 13.648 -7.226 -7.461 1.00 97.69 92 ASP A O 1
ATOM 688 N N . ARG A 1 93 ? 14.185 -6.266 -9.423 1.00 96.06 93 ARG A N 1
ATOM 689 C CA . ARG A 1 93 ? 15.075 -5.258 -8.840 1.00 96.06 93 ARG A CA 1
ATOM 690 C C . ARG A 1 93 ? 14.338 -4.312 -7.890 1.00 96.06 93 ARG A C 1
ATOM 692 O O . ARG A 1 93 ? 14.846 -4.004 -6.814 1.00 96.06 93 ARG A O 1
ATOM 699 N N . LEU A 1 94 ? 13.149 -3.847 -8.277 1.00 97.06 94 LEU A N 1
ATOM 700 C CA . LEU A 1 94 ? 12.303 -3.009 -7.426 1.00 97.06 94 LEU A CA 1
ATOM 701 C C . LEU A 1 94 ? 11.826 -3.779 -6.191 1.00 97.06 94 LEU A C 1
ATOM 703 O O . LEU A 1 94 ? 11.802 -3.213 -5.106 1.00 97.06 94 LEU A O 1
ATOM 707 N N . ALA A 1 95 ? 11.481 -5.058 -6.332 1.00 98.19 95 ALA A N 1
ATOM 708 C CA . ALA A 1 95 ? 11.074 -5.907 -5.220 1.00 98.19 95 ALA A CA 1
ATOM 709 C C . ALA A 1 95 ? 12.194 -6.116 -4.201 1.00 98.19 95 ALA A C 1
ATOM 711 O O . ALA A 1 95 ? 11.937 -6.009 -3.003 1.00 98.19 95 ALA A O 1
ATOM 712 N N . ASP A 1 96 ? 13.426 -6.345 -4.658 1.00 95.94 96 ASP A N 1
ATOM 713 C CA . ASP A 1 96 ? 14.579 -6.439 -3.763 1.00 95.94 96 ASP A CA 1
ATOM 714 C C . ASP A 1 96 ? 14.812 -5.122 -3.015 1.00 95.94 96 ASP A C 1
ATOM 716 O O . ASP A 1 96 ? 14.875 -5.125 -1.787 1.00 95.94 96 ASP A O 1
ATOM 720 N N . ALA A 1 97 ? 14.821 -3.990 -3.727 1.00 95.12 97 ALA A N 1
ATOM 721 C CA . ALA A 1 97 ? 15.010 -2.676 -3.115 1.00 95.12 97 ALA A CA 1
ATOM 722 C C . ALA A 1 97 ? 13.897 -2.317 -2.113 1.00 95.12 97 ALA A C 1
ATOM 724 O O . ALA A 1 97 ? 14.174 -1.772 -1.045 1.00 95.12 97 ALA A O 1
ATOM 725 N N . VAL A 1 98 ? 12.636 -2.628 -2.434 1.00 96.75 98 VAL A N 1
ATOM 726 C CA . VAL A 1 98 ? 11.494 -2.406 -1.535 1.00 96.75 98 VAL A CA 1
ATOM 727 C C . VAL A 1 98 ? 11.602 -3.287 -0.296 1.00 96.75 98 VAL A C 1
ATOM 729 O O . VAL A 1 98 ? 11.427 -2.786 0.812 1.00 96.75 98 VAL A O 1
ATOM 732 N N . GLY A 1 99 ? 11.907 -4.575 -0.460 1.00 97.12 99 GLY A N 1
ATOM 733 C CA . GLY A 1 99 ? 12.045 -5.490 0.670 1.00 97.12 99 GLY A CA 1
ATOM 734 C C . GLY A 1 99 ? 13.199 -5.103 1.597 1.00 97.12 99 GLY A C 1
ATOM 735 O O . GLY A 1 99 ? 13.009 -5.071 2.810 1.00 97.12 99 GLY A O 1
ATOM 736 N N . ASP A 1 100 ? 14.349 -4.707 1.046 1.00 95.25 100 ASP A N 1
ATOM 737 C CA . ASP A 1 100 ? 15.485 -4.212 1.836 1.00 95.25 100 ASP A CA 1
ATOM 738 C C . ASP A 1 100 ? 15.148 -2.905 2.562 1.00 95.25 100 ASP A C 1
ATOM 740 O O . ASP A 1 100 ? 15.496 -2.724 3.730 1.00 95.25 100 ASP A O 1
ATOM 744 N N . HIS A 1 101 ? 14.406 -2.007 1.909 1.00 96.12 101 HIS A N 1
ATOM 745 C CA . HIS A 1 101 ? 13.950 -0.770 2.535 1.00 96.12 101 HIS A CA 1
ATOM 746 C C . HIS A 1 101 ? 12.964 -1.020 3.684 1.00 96.12 101 HIS A C 1
ATOM 748 O O . HIS A 1 101 ? 13.043 -0.355 4.716 1.00 96.12 101 HIS A O 1
ATOM 754 N N . LEU A 1 102 ? 12.047 -1.977 3.530 1.00 97.44 102 LEU A N 1
ATOM 755 C CA . LEU A 1 102 ? 11.127 -2.386 4.591 1.00 97.44 102 LEU A CA 1
ATOM 756 C C . LEU A 1 102 ? 11.881 -3.058 5.747 1.00 97.44 102 LEU A C 1
ATOM 758 O O . LEU A 1 102 ? 11.629 -2.724 6.903 1.00 97.44 102 LEU A O 1
ATOM 762 N N . GLN A 1 103 ? 12.845 -3.938 5.457 1.00 97.25 103 GLN A N 1
ATOM 763 C CA . GLN A 1 103 ? 13.670 -4.574 6.488 1.00 97.25 103 GLN A CA 1
ATOM 764 C C . GLN A 1 103 ? 14.465 -3.539 7.291 1.00 97.25 103 GLN A C 1
ATOM 766 O O . GLN A 1 103 ? 14.448 -3.578 8.517 1.00 97.25 103 GLN A O 1
ATOM 771 N N . ALA A 1 104 ? 15.074 -2.550 6.632 1.00 96.12 104 ALA A N 1
ATOM 772 C CA . ALA A 1 104 ? 15.808 -1.487 7.317 1.00 96.12 104 ALA A CA 1
ATOM 773 C C . ALA A 1 104 ? 14.922 -0.660 8.273 1.00 96.12 104 ALA A C 1
ATOM 775 O O . ALA A 1 104 ? 15.404 -0.140 9.281 1.00 96.12 104 ALA A O 1
ATOM 776 N N . GLN A 1 105 ? 13.625 -0.528 7.970 1.00 97.38 105 GLN A N 1
ATOM 777 C CA . GLN A 1 105 ? 12.652 0.106 8.864 1.00 97.38 105 GLN A CA 1
ATOM 778 C C . GLN A 1 105 ? 12.324 -0.783 10.074 1.00 97.38 105 GLN A C 1
ATOM 780 O O . GLN A 1 105 ? 12.228 -0.268 11.189 1.00 97.38 105 GLN A O 1
ATOM 785 N N . VAL A 1 106 ? 12.212 -2.103 9.884 1.00 97.94 106 VAL A N 1
ATOM 786 C CA . VAL A 1 106 ? 12.067 -3.071 10.988 1.00 97.94 106 VAL A CA 1
ATOM 787 C C . VAL A 1 106 ? 13.294 -3.047 11.898 1.00 97.94 106 VAL A C 1
ATOM 789 O O . VAL A 1 106 ? 13.148 -2.900 13.109 1.00 97.94 106 VAL A O 1
ATOM 792 N N . ASP A 1 107 ? 14.500 -3.068 11.329 1.00 96.88 107 ASP A N 1
ATOM 793 C CA . ASP A 1 107 ? 15.762 -2.993 12.080 1.00 96.88 107 ASP A CA 1
ATOM 794 C C . ASP A 1 107 ? 15.898 -1.676 12.869 1.00 96.88 107 ASP A C 1
ATOM 796 O O . ASP A 1 107 ? 16.611 -1.594 13.870 1.00 96.88 107 ASP A O 1
ATOM 800 N N . ALA A 1 108 ? 15.205 -0.622 12.429 1.00 96.56 108 ALA A N 1
ATOM 801 C CA . ALA A 1 108 ? 15.116 0.658 13.123 1.00 96.56 108 ALA A CA 1
ATOM 802 C C . ALA A 1 108 ? 14.054 0.708 14.235 1.00 96.56 108 ALA A C 1
ATOM 804 O O . ALA A 1 108 ? 13.988 1.709 14.951 1.00 96.56 108 ALA A O 1
ATOM 805 N N . GLY A 1 109 ? 13.253 -0.346 14.396 1.00 97.06 109 GLY A N 1
ATOM 806 C CA . GLY A 1 109 ? 12.242 -0.473 15.444 1.00 97.06 109 GLY A CA 1
ATOM 807 C C . GLY A 1 109 ? 10.797 -0.321 14.970 1.00 97.06 109 GLY A C 1
ATOM 808 O O . GLY A 1 109 ? 9.916 -0.147 15.812 1.00 97.06 109 GLY A O 1
ATOM 809 N N . ALA A 1 110 ? 10.517 -0.370 13.661 1.00 97.75 110 ALA A N 1
ATOM 810 C CA . ALA A 1 110 ? 9.134 -0.457 13.195 1.00 97.75 110 ALA A CA 1
ATOM 811 C C . ALA A 1 110 ? 8.481 -1.744 13.728 1.00 97.75 110 ALA A C 1
ATOM 813 O O . ALA A 1 110 ? 9.002 -2.842 13.545 1.00 97.75 110 ALA A O 1
ATOM 814 N N . ALA A 1 111 ? 7.325 -1.605 14.378 1.00 97.75 111 ALA A N 1
ATOM 815 C CA . ALA A 1 111 ? 6.602 -2.717 14.995 1.00 97.75 111 ALA A CA 1
ATOM 816 C C . ALA A 1 111 ? 5.900 -3.612 13.961 1.00 97.75 111 ALA A C 1
ATOM 818 O O . ALA A 1 111 ? 5.622 -4.777 14.229 1.00 97.75 111 ALA A O 1
ATOM 819 N N . ALA A 1 112 ? 5.599 -3.049 12.794 1.00 98.31 112 ALA A N 1
ATOM 820 C CA . ALA A 1 112 ? 5.102 -3.719 11.602 1.00 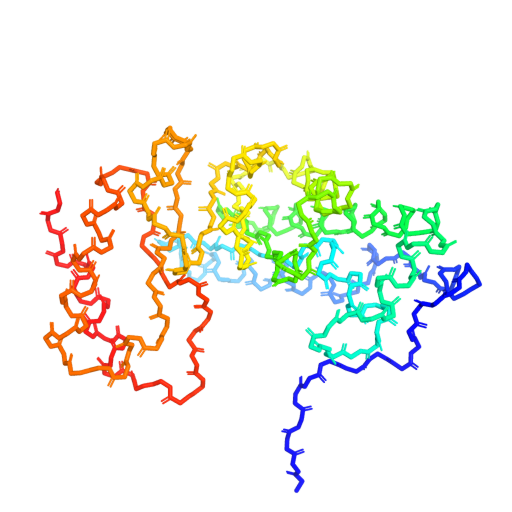98.31 112 ALA A CA 1
ATOM 821 C C . ALA A 1 112 ? 5.473 -2.864 10.383 1.00 98.31 112 ALA A C 1
ATOM 823 O O . ALA A 1 112 ? 5.849 -1.693 10.529 1.00 98.31 112 ALA A O 1
ATOM 824 N N . VAL A 1 113 ? 5.327 -3.413 9.179 1.00 98.62 113 VAL A N 1
ATOM 825 C CA . VAL A 1 113 ? 5.512 -2.647 7.941 1.00 98.62 113 VAL A CA 1
ATOM 826 C C . VAL A 1 113 ? 4.393 -2.884 6.938 1.00 98.62 113 VAL A C 1
ATOM 828 O O . VAL A 1 113 ? 3.880 -3.994 6.817 1.00 98.62 113 VAL A O 1
ATOM 831 N N . GLN A 1 114 ? 4.022 -1.844 6.193 1.00 98.69 114 GLN A N 1
ATOM 832 C CA . GLN A 1 114 ? 2.963 -1.902 5.191 1.00 98.69 114 GLN A CA 1
ATOM 833 C C . GLN A 1 114 ? 3.478 -1.585 3.785 1.00 98.69 114 GLN A C 1
ATOM 835 O O . GLN A 1 114 ? 4.090 -0.548 3.537 1.00 98.69 114 GLN A O 1
ATOM 840 N N . MET A 1 115 ? 3.171 -2.461 2.834 1.00 98.69 115 MET A N 1
ATOM 841 C CA . MET A 1 115 ? 3.444 -2.253 1.419 1.00 98.69 115 MET A CA 1
ATOM 842 C C . MET A 1 115 ? 2.168 -1.824 0.688 1.00 98.69 115 MET A C 1
ATOM 844 O O . MET A 1 115 ? 1.139 -2.499 0.754 1.00 98.69 115 MET A O 1
ATOM 848 N N . PHE A 1 116 ? 2.244 -0.693 -0.014 1.00 98.50 116 PHE A N 1
ATOM 849 C CA . PHE A 1 116 ? 1.120 -0.085 -0.725 1.00 98.50 116 PHE A CA 1
ATOM 850 C C . PHE A 1 116 ? 1.215 -0.337 -2.229 1.00 98.50 116 PHE A C 1
ATOM 852 O O . PHE A 1 116 ? 2.033 0.276 -2.917 1.00 98.50 116 PHE A O 1
ATOM 859 N N . ASP A 1 117 ? 0.349 -1.198 -2.756 1.00 97.88 117 ASP A N 1
ATOM 860 C CA . ASP A 1 117 ? 0.190 -1.423 -4.191 1.00 97.88 117 ASP A CA 1
ATOM 861 C C . ASP A 1 117 ? -0.988 -0.629 -4.755 1.00 97.88 117 ASP A C 1
ATOM 863 O O . ASP A 1 117 ? -2.028 -1.149 -5.165 1.00 97.88 117 ASP A O 1
ATOM 867 N N . THR A 1 118 ? -0.830 0.690 -4.719 1.00 96.19 118 THR A N 1
ATOM 868 C CA . THR A 1 118 ? -1.852 1.666 -5.103 1.00 96.19 118 THR A CA 1
ATOM 869 C C . THR A 1 118 ? -2.316 1.511 -6.552 1.00 96.19 118 THR A C 1
ATOM 871 O O . THR A 1 118 ? -3.462 1.837 -6.856 1.00 96.19 118 THR A O 1
ATOM 874 N N . TRP A 1 119 ? -1.450 1.023 -7.447 1.00 97.12 119 TRP A N 1
ATOM 875 C CA . TRP A 1 119 ? -1.734 0.957 -8.884 1.00 97.12 119 TRP A CA 1
ATOM 876 C C . TRP A 1 119 ? -2.004 -0.442 -9.426 1.00 97.12 119 TRP A C 1
ATOM 878 O O . TRP A 1 119 ? -2.417 -0.549 -10.580 1.00 97.12 119 TRP A O 1
ATOM 888 N N . ALA A 1 120 ? -1.861 -1.505 -8.628 1.00 96.25 120 ALA A N 1
ATOM 889 C CA . ALA A 1 120 ? -2.193 -2.865 -9.069 1.00 96.25 120 ALA A CA 1
ATOM 890 C C . ALA A 1 120 ? -3.642 -2.997 -9.572 1.00 96.25 120 ALA A C 1
ATOM 892 O O . ALA A 1 120 ? -3.890 -3.746 -10.514 1.00 96.25 120 ALA A O 1
ATOM 893 N N . GLY A 1 121 ? -4.570 -2.196 -9.036 1.00 95.81 121 GLY A N 1
ATOM 894 C CA . GLY A 1 121 ? -5.946 -2.037 -9.522 1.00 95.81 121 GLY A CA 1
ATOM 895 C C . GLY A 1 121 ? -6.097 -1.689 -11.008 1.00 95.81 121 GLY A C 1
ATOM 896 O O . GLY A 1 121 ? -7.140 -1.942 -11.604 1.00 95.81 121 GLY A O 1
ATOM 897 N N . ALA A 1 122 ? -5.057 -1.137 -11.638 1.00 95.94 122 ALA A N 1
ATOM 898 C CA . ALA A 1 122 ? -5.058 -0.819 -13.063 1.00 95.94 122 ALA A CA 1
ATOM 899 C C . ALA A 1 122 ? -4.813 -2.042 -13.969 1.00 95.94 122 ALA A C 1
ATOM 901 O O . ALA A 1 122 ? -4.896 -1.908 -15.196 1.00 95.94 122 ALA A O 1
ATOM 902 N N . LEU A 1 123 ? -4.457 -3.199 -13.402 1.00 97.31 123 LEU A N 1
ATOM 903 C CA . LEU A 1 123 ? -4.184 -4.438 -14.128 1.00 97.31 123 LEU A CA 1
ATOM 904 C C . LEU A 1 123 ? -5.442 -5.299 -14.286 1.00 97.31 123 LEU A C 1
ATOM 906 O O . LEU A 1 123 ? -6.368 -5.252 -13.480 1.00 97.31 123 LEU A O 1
ATOM 910 N N . SER A 1 124 ? -5.448 -6.148 -15.315 1.00 97.44 124 SER A N 1
ATOM 911 C CA . SER A 1 124 ? -6.383 -7.272 -15.367 1.00 97.44 124 SER A CA 1
ATOM 912 C C . SER A 1 124 ? -6.024 -8.310 -14.292 1.00 97.44 124 SER A C 1
ATOM 914 O O . SER A 1 124 ? -4.888 -8.361 -13.823 1.00 97.44 124 SER A O 1
ATOM 916 N N . VAL A 1 125 ? -6.953 -9.203 -13.937 1.00 98.12 125 VAL A N 1
ATOM 917 C CA . VAL A 1 125 ? -6.671 -10.344 -13.036 1.00 98.12 125 VAL A CA 1
ATOM 918 C C . VAL A 1 125 ? -5.504 -11.197 -13.554 1.00 98.12 125 VAL A C 1
ATOM 920 O O . VAL A 1 125 ? -4.668 -11.650 -12.771 1.00 98.12 125 VAL A O 1
ATOM 923 N N . HIS A 1 126 ? -5.424 -11.384 -14.875 1.00 98.19 126 HIS A N 1
ATOM 924 C CA . HIS A 1 126 ? -4.338 -12.119 -15.520 1.00 98.19 126 HIS A CA 1
ATOM 925 C C . HIS A 1 126 ? -2.988 -11.415 -15.328 1.00 98.19 126 HIS A C 1
ATOM 927 O O . HIS A 1 126 ? -2.018 -12.036 -14.895 1.00 98.19 126 HIS A O 1
ATOM 933 N N . ASP A 1 127 ? -2.937 -10.110 -15.594 1.00 98.25 127 ASP A N 1
ATOM 934 C CA . ASP A 1 127 ? -1.705 -9.329 -15.481 1.00 98.25 127 ASP A CA 1
ATOM 935 C C . ASP A 1 127 ? -1.281 -9.120 -14.026 1.00 98.25 127 ASP A C 1
ATOM 937 O O . ASP A 1 127 ? -0.089 -9.150 -13.732 1.00 98.25 127 ASP A O 1
ATOM 941 N N . TYR A 1 128 ? -2.229 -8.976 -13.095 1.00 98.56 128 TYR A N 1
ATOM 942 C CA . TYR A 1 128 ? -1.941 -8.922 -11.661 1.00 98.56 128 TYR A CA 1
ATOM 943 C C . TYR A 1 128 ? -1.208 -10.186 -11.201 1.00 98.56 128 TYR A C 1
ATOM 945 O O . TYR A 1 128 ? -0.139 -10.099 -10.596 1.00 98.56 128 TYR A O 1
ATOM 953 N N . ARG A 1 129 ? -1.741 -11.364 -11.562 1.00 98.31 129 ARG A N 1
ATOM 954 C CA . ARG A 1 129 ? -1.136 -12.666 -11.244 1.00 98.31 129 ARG A CA 1
ATOM 955 C C . ARG A 1 129 ? 0.254 -12.824 -11.864 1.00 98.31 129 ARG A C 1
ATOM 957 O O . ARG A 1 129 ? 1.111 -13.475 -11.274 1.00 98.31 129 ARG A O 1
ATOM 964 N N . LYS A 1 130 ? 0.477 -12.239 -13.043 1.00 98.50 130 LYS A N 1
ATOM 965 C CA . LYS A 1 130 ? 1.749 -12.324 -13.767 1.00 98.50 130 LYS A CA 1
ATOM 966 C C . LYS A 1 130 ? 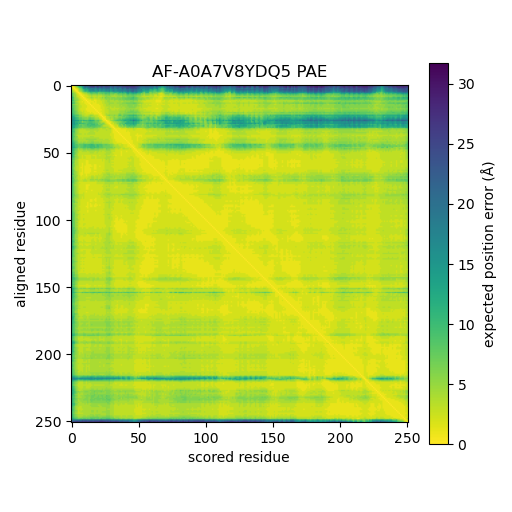2.814 -11.359 -13.241 1.00 98.50 130 LYS A C 1
ATOM 968 O O . LYS A 1 130 ? 3.980 -11.735 -13.193 1.00 98.50 130 LYS A O 1
ATOM 973 N N . TRP A 1 131 ? 2.434 -10.136 -12.875 1.00 98.56 131 TRP A N 1
ATOM 974 C CA . TRP A 1 131 ? 3.382 -9.040 -12.649 1.00 98.56 131 TRP A CA 1
ATOM 975 C C . TRP A 1 131 ? 3.407 -8.540 -11.207 1.00 98.56 131 TRP A C 1
ATOM 977 O O . TRP A 1 131 ? 4.460 -8.558 -10.573 1.00 98.56 131 TRP A O 1
ATOM 987 N N . ALA A 1 132 ? 2.266 -8.099 -10.677 1.00 98.56 132 ALA A N 1
ATOM 988 C CA . ALA A 1 132 ? 2.214 -7.450 -9.369 1.00 98.56 132 ALA A CA 1
ATOM 989 C C . ALA A 1 132 ? 2.337 -8.457 -8.217 1.00 98.56 132 ALA A C 1
ATOM 991 O O . ALA A 1 132 ? 3.153 -8.259 -7.318 1.00 98.56 132 ALA A O 1
ATOM 992 N N . LEU A 1 133 ? 1.599 -9.571 -8.274 1.00 98.75 133 LEU A N 1
ATOM 993 C CA . LEU A 1 133 ? 1.586 -10.578 -7.212 1.00 98.75 133 LEU A CA 1
ATOM 994 C C . LEU A 1 133 ? 2.971 -11.211 -6.959 1.00 98.75 133 LEU A C 1
ATOM 996 O O . LEU A 1 133 ? 3.407 -11.220 -5.804 1.00 98.75 133 LEU A O 1
ATOM 1000 N N . PRO A 1 134 ? 3.714 -11.704 -7.974 1.00 98.75 134 PRO A N 1
ATOM 1001 C CA . PRO A 1 134 ? 5.027 -12.301 -7.734 1.00 98.75 134 PRO A CA 1
ATOM 1002 C C . PRO A 1 134 ? 6.039 -11.291 -7.185 1.00 98.75 134 PRO A C 1
ATOM 1004 O O . PRO A 1 134 ? 6.826 -11.643 -6.306 1.00 98.75 134 PRO A O 1
ATOM 1007 N N . ALA A 1 135 ? 5.989 -10.041 -7.659 1.00 98.81 135 ALA A N 1
ATOM 1008 C CA . ALA A 1 135 ? 6.872 -8.977 -7.195 1.00 98.81 135 ALA A CA 1
ATOM 1009 C C . ALA A 1 135 ? 6.552 -8.560 -5.750 1.00 98.81 135 ALA A C 1
ATOM 1011 O O . ALA A 1 135 ? 7.463 -8.406 -4.939 1.00 98.81 135 ALA A O 1
ATOM 1012 N N . ALA A 1 136 ? 5.266 -8.450 -5.399 1.00 98.75 136 ALA A N 1
ATOM 1013 C CA . ALA A 1 136 ? 4.832 -8.196 -4.029 1.00 98.75 136 ALA A CA 1
ATOM 1014 C C . ALA A 1 136 ? 5.300 -9.313 -3.084 1.00 98.75 136 ALA A C 1
ATOM 1016 O O . ALA A 1 136 ? 5.931 -9.039 -2.064 1.00 98.75 136 ALA A O 1
ATOM 1017 N N . ARG A 1 137 ? 5.080 -10.576 -3.467 1.00 98.81 137 ARG A N 1
ATOM 1018 C CA . ARG A 1 137 ? 5.542 -11.741 -2.701 1.00 98.81 137 ARG A CA 1
ATOM 1019 C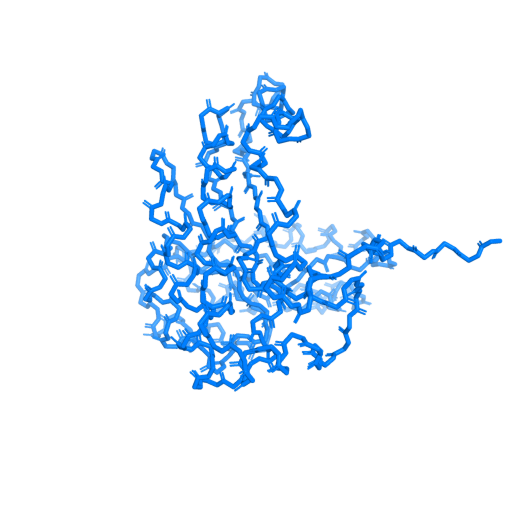 C . ARG A 1 137 ? 7.057 -11.733 -2.498 1.00 98.81 137 ARG A C 1
ATOM 1021 O O . ARG A 1 137 ? 7.527 -12.002 -1.397 1.00 98.81 137 ARG A O 1
ATOM 1028 N N . ARG A 1 138 ? 7.825 -11.410 -3.545 1.00 98.69 138 ARG A N 1
ATOM 1029 C CA . ARG A 1 138 ? 9.289 -11.306 -3.468 1.00 98.69 138 ARG A CA 1
ATOM 1030 C C . ARG A 1 138 ? 9.727 -10.241 -2.464 1.00 98.69 138 ARG A C 1
ATOM 1032 O O . ARG A 1 138 ? 10.589 -10.529 -1.644 1.00 98.69 138 ARG A O 1
ATOM 1039 N N . ALA A 1 139 ? 9.134 -9.049 -2.515 1.00 98.62 139 ALA A N 1
ATOM 1040 C CA . ALA A 1 139 ? 9.479 -7.957 -1.608 1.00 98.62 139 ALA A CA 1
ATOM 1041 C C . ALA A 1 139 ? 9.171 -8.307 -0.143 1.00 98.62 139 ALA A C 1
ATOM 1043 O O . ALA A 1 139 ? 10.026 -8.146 0.725 1.00 98.62 139 ALA A O 1
ATOM 1044 N N . LEU A 1 140 ? 7.976 -8.843 0.127 1.00 98.69 140 LEU A N 1
ATOM 1045 C CA . LEU A 1 140 ? 7.543 -9.188 1.485 1.00 98.69 140 LEU A CA 1
ATOM 1046 C C . LEU A 1 140 ? 8.344 -10.343 2.090 1.00 98.69 140 LEU A C 1
ATOM 1048 O O . LEU A 1 140 ? 8.656 -10.303 3.275 1.00 98.69 140 LEU A O 1
ATOM 1052 N N . ALA A 1 141 ? 8.756 -11.327 1.285 1.00 98.44 141 ALA A N 1
ATOM 1053 C CA . ALA A 1 141 ? 9.567 -12.454 1.753 1.00 98.44 141 ALA A CA 1
ATOM 1054 C C . ALA A 1 141 ? 10.946 -12.045 2.313 1.00 98.44 141 ALA A C 1
ATOM 1056 O O . ALA A 1 141 ? 11.591 -12.841 3.001 1.00 98.44 141 ALA A O 1
ATOM 1057 N N . ARG A 1 142 ? 11.410 -10.820 2.024 1.00 97.56 142 ARG A N 1
ATOM 1058 C CA . ARG A 1 142 ? 12.660 -10.268 2.569 1.00 97.56 142 ARG A CA 1
ATOM 1059 C C . ARG A 1 142 ? 12.500 -9.729 3.990 1.00 97.56 142 ARG A C 1
ATOM 1061 O O . ARG A 1 142 ? 13.498 -9.637 4.696 1.00 97.56 142 ARG A O 1
ATOM 1068 N N . VAL A 1 143 ? 11.276 -9.407 4.411 1.00 98.25 143 VAL A N 1
ATOM 1069 C CA . VAL A 1 143 ? 11.000 -8.819 5.725 1.00 98.25 143 VAL A CA 1
ATOM 1070 C C . VAL A 1 143 ? 10.921 -9.907 6.791 1.00 98.25 143 VAL A C 1
ATOM 1072 O O . VAL A 1 143 ? 10.233 -10.915 6.633 1.00 98.25 143 VAL A O 1
ATOM 1075 N N . ARG A 1 144 ? 11.635 -9.713 7.899 1.00 97.50 144 ARG A N 1
ATOM 1076 C CA . ARG A 1 144 ? 11.744 -10.644 9.025 1.00 97.50 144 ARG A CA 1
ATOM 1077 C C . ARG A 1 144 ? 11.687 -9.876 10.341 1.00 97.50 144 ARG A C 1
ATOM 1079 O O . ARG A 1 144 ? 12.177 -8.758 10.437 1.00 97.50 144 ARG A O 1
ATOM 1086 N N . GLY A 1 145 ? 11.136 -10.512 11.373 1.00 97.19 145 GLY A N 1
ATOM 1087 C CA . GLY A 1 145 ? 11.117 -9.966 12.736 1.00 97.19 145 GLY A CA 1
ATOM 1088 C C . GLY A 1 145 ? 9.953 -9.021 13.052 1.00 97.19 145 GLY A C 1
ATOM 1089 O O . GLY A 1 145 ? 9.808 -8.643 14.209 1.00 97.19 145 GLY A O 1
ATOM 1090 N N . ALA A 1 146 ? 9.097 -8.696 12.079 1.00 97.81 146 ALA A N 1
ATOM 1091 C CA . ALA A 1 146 ? 7.874 -7.922 12.287 1.00 97.81 146 ALA A CA 1
ATOM 1092 C C . ALA A 1 146 ? 6.767 -8.346 11.299 1.00 97.81 146 ALA A C 1
ATOM 1094 O O . ALA A 1 146 ? 7.097 -8.825 10.210 1.00 97.81 146 ALA A O 1
ATOM 1095 N N . PRO A 1 147 ? 5.476 -8.159 11.641 1.00 98.31 147 PRO A N 1
ATOM 1096 C CA . PRO A 1 147 ? 4.368 -8.416 10.729 1.00 98.31 147 PRO A CA 1
ATOM 1097 C C . PRO A 1 147 ? 4.394 -7.510 9.497 1.00 98.31 147 PRO A C 1
ATOM 1099 O O . PRO A 1 147 ? 4.724 -6.321 9.567 1.00 98.31 147 PRO A O 1
ATOM 1102 N N . THR A 1 148 ? 3.958 -8.072 8.380 1.00 98.75 148 THR A N 1
ATOM 1103 C CA . THR A 1 148 ? 3.819 -7.399 7.094 1.00 98.75 148 THR A CA 1
ATOM 1104 C C . THR A 1 148 ? 2.356 -7.199 6.720 1.00 98.75 148 THR A C 1
ATOM 1106 O O . THR A 1 148 ? 1.512 -8.077 6.894 1.00 98.75 148 THR A O 1
ATOM 1109 N N . LEU A 1 149 ? 2.041 -6.030 6.172 1.00 98.62 149 LEU A N 1
ATOM 1110 C CA . LEU A 1 149 ? 0.717 -5.697 5.670 1.00 98.62 149 LEU A CA 1
ATOM 1111 C C . LEU A 1 149 ? 0.802 -5.411 4.174 1.00 98.62 149 LEU A C 1
ATOM 1113 O O . LEU A 1 149 ? 1.656 -4.640 3.738 1.00 98.62 149 LEU A O 1
ATOM 1117 N N . TYR A 1 150 ? -0.107 -5.978 3.388 1.00 98.75 150 TYR A N 1
ATOM 1118 C CA . TYR A 1 150 ? -0.225 -5.665 1.965 1.00 98.75 150 TYR A CA 1
ATOM 1119 C C . TYR A 1 150 ? -1.558 -4.988 1.686 1.00 98.75 150 TYR A C 1
ATOM 1121 O O . TYR A 1 150 ? -2.621 -5.565 1.905 1.00 98.75 150 TYR A O 1
ATOM 1129 N N . PHE A 1 151 ? -1.501 -3.750 1.205 1.00 98.50 151 PHE A N 1
ATOM 1130 C CA . PHE A 1 151 ? -2.671 -3.001 0.768 1.00 98.50 151 PHE A CA 1
ATOM 1131 C C . PHE A 1 151 ? -2.674 -2.907 -0.753 1.00 98.50 151 PHE A C 1
ATOM 1133 O O . PHE A 1 151 ? -1.688 -2.477 -1.346 1.00 98.50 151 PHE A O 1
ATOM 1140 N N . THR A 1 152 ? -3.798 -3.249 -1.376 1.00 93.19 152 THR A N 1
ATOM 1141 C CA . THR A 1 152 ? -4.039 -2.995 -2.801 1.00 93.19 152 THR A CA 1
ATOM 1142 C C . THR A 1 152 ? -5.310 -2.179 -2.956 1.00 93.19 152 THR A C 1
ATOM 1144 O O . THR A 1 152 ? -6.344 -2.515 -2.379 1.00 93.19 152 THR A O 1
ATOM 1147 N N . LYS A 1 153 ? -5.241 -1.117 -3.759 1.00 94.31 153 LYS A N 1
ATOM 1148 C CA . LYS A 1 153 ? -6.412 -0.316 -4.122 1.00 94.31 153 LYS A CA 1
ATOM 1149 C C . LYS A 1 153 ? -7.105 -0.922 -5.344 1.00 94.31 153 LYS A C 1
ATOM 1151 O O . LYS A 1 153 ? -6.444 -1.437 -6.242 1.00 94.31 153 LYS A O 1
ATOM 1156 N N . ASP A 1 154 ? -8.428 -0.805 -5.385 1.00 95.81 154 ASP A N 1
ATOM 1157 C CA . ASP A 1 154 ? -9.303 -1.388 -6.404 1.00 95.81 154 ASP A CA 1
ATOM 1158 C C . ASP A 1 154 ? -9.153 -2.924 -6.434 1.00 95.81 154 ASP A C 1
ATOM 1160 O O . ASP A 1 154 ? -9.103 -3.558 -7.486 1.00 95.81 154 ASP A O 1
ATOM 1164 N N . SER A 1 155 ? -9.051 -3.523 -5.242 1.00 91.69 155 SER A N 1
ATOM 1165 C CA . SER A 1 155 ? -8.586 -4.903 -5.031 1.00 91.69 155 SER A CA 1
ATOM 1166 C C . SER A 1 155 ? -9.667 -5.978 -5.087 1.00 91.69 155 SER A C 1
ATOM 1168 O O . SER A 1 155 ? -9.337 -7.164 -5.048 1.00 91.69 155 SER A O 1
ATOM 1170 N N . ALA A 1 156 ? -10.947 -5.609 -5.207 1.00 95.94 156 ALA A N 1
ATOM 1171 C CA . ALA A 1 156 ? -12.057 -6.566 -5.206 1.00 95.94 156 ALA A CA 1
ATOM 1172 C C . ALA A 1 156 ? -11.869 -7.756 -6.181 1.00 95.94 156 ALA A C 1
ATOM 1174 O O . ALA A 1 156 ? -12.098 -8.891 -5.758 1.00 95.94 156 ALA A O 1
ATOM 1175 N N . PRO A 1 157 ? -11.375 -7.572 -7.427 1.00 96.25 157 PRO A N 1
ATOM 1176 C CA . PRO A 1 157 ? -11.117 -8.691 -8.343 1.00 96.25 157 PRO A CA 1
ATOM 1177 C C . PRO A 1 157 ? -9.949 -9.598 -7.925 1.00 96.25 157 PRO A C 1
ATOM 1179 O O . PRO A 1 157 ? -9.846 -10.730 -8.397 1.00 96.25 157 PRO A O 1
ATOM 1182 N N . PHE A 1 158 ? -9.046 -9.107 -7.075 1.00 96.06 158 PHE A N 1
ATOM 1183 C CA . PHE A 1 158 ? -7.825 -9.806 -6.668 1.00 96.06 158 PHE A CA 1
ATOM 1184 C C . PHE A 1 158 ? -7.945 -10.489 -5.311 1.00 96.06 158 PHE A C 1
ATOM 1186 O O . PHE A 1 158 ? -7.073 -11.280 -4.963 1.00 96.06 158 PHE A O 1
ATOM 1193 N N . LEU A 1 159 ? -9.020 -10.220 -4.568 1.00 96.00 159 LEU A N 1
ATOM 1194 C CA . LEU A 1 159 ? -9.242 -10.675 -3.197 1.00 96.00 159 LEU A CA 1
ATOM 1195 C C . LEU A 1 159 ? -8.897 -12.161 -2.942 1.00 96.00 159 LEU A C 1
ATOM 1197 O O . LEU A 1 159 ? -8.191 -12.417 -1.967 1.00 96.00 159 LEU A O 1
ATOM 1201 N N . PRO A 1 160 ? -9.278 -13.137 -3.797 1.00 96.69 160 PRO A N 1
ATOM 1202 C CA . PRO A 1 160 ? -8.913 -14.544 -3.584 1.00 96.69 160 PRO A CA 1
ATOM 1203 C C . PRO A 1 160 ? -7.410 -14.843 -3.692 1.00 96.69 160 PRO A C 1
ATOM 1205 O O . PRO A 1 160 ? -6.961 -15.869 -3.196 1.00 96.69 160 PRO A O 1
ATOM 1208 N N . MET A 1 161 ? -6.643 -13.973 -4.352 1.00 97.25 161 MET A N 1
ATOM 1209 C CA . MET A 1 161 ? -5.205 -14.131 -4.594 1.00 97.25 161 MET A CA 1
ATOM 1210 C C . MET A 1 161 ? -4.346 -13.354 -3.593 1.00 97.25 161 MET A C 1
ATOM 1212 O O . MET A 1 161 ? -3.155 -13.624 -3.488 1.00 97.25 161 MET A O 1
ATOM 1216 N N . LEU A 1 162 ? -4.913 -12.394 -2.851 1.00 97.44 162 LEU A N 1
ATOM 1217 C CA . LEU A 1 162 ? -4.153 -11.575 -1.897 1.00 97.44 162 LEU A CA 1
ATOM 1218 C C . LEU A 1 162 ? -3.378 -12.406 -0.851 1.00 97.44 162 LEU A C 1
ATOM 1220 O O . LEU A 1 162 ? -2.236 -12.037 -0.567 1.00 97.44 162 LEU A O 1
ATOM 1224 N N . PRO A 1 163 ? -3.891 -13.544 -0.330 1.00 97.75 163 PRO A N 1
ATOM 1225 C CA . PRO A 1 163 ? -3.112 -14.413 0.559 1.00 97.75 163 PRO A CA 1
ATOM 1226 C C . PRO A 1 163 ? -1.827 -14.973 -0.070 1.00 97.75 163 PRO A C 1
ATOM 1228 O O . PRO A 1 163 ? -0.861 -15.239 0.640 1.00 97.75 163 PRO A O 1
ATOM 1231 N N . GLU A 1 164 ? -1.774 -15.124 -1.399 1.00 98.44 164 GLU A N 1
ATOM 1232 C CA . GLU A 1 164 ? -0.599 -15.649 -2.112 1.00 98.44 164 GLU A CA 1
ATOM 1233 C C . GLU A 1 164 ? 0.614 -14.695 -2.029 1.00 98.44 164 GLU A C 1
ATOM 1235 O O . GLU A 1 164 ? 1.740 -15.102 -2.321 1.00 98.44 164 GLU A O 1
ATOM 1240 N N . THR A 1 165 ? 0.410 -13.439 -1.607 1.00 98.25 165 THR A N 1
ATOM 1241 C CA . THR A 1 165 ? 1.494 -12.476 -1.343 1.00 98.25 165 THR A CA 1
ATOM 1242 C C . THR A 1 165 ? 2.366 -12.877 -0.154 1.00 98.25 165 THR A C 1
ATOM 1244 O O . THR A 1 165 ? 3.520 -12.462 -0.087 1.00 98.25 165 THR A O 1
ATOM 1247 N N . GLY A 1 166 ? 1.834 -13.680 0.772 1.00 98.12 166 GLY A N 1
ATOM 1248 C CA . GLY A 1 166 ? 2.504 -14.038 2.022 1.00 98.12 166 GLY A CA 1
ATOM 1249 C C . GLY A 1 166 ? 2.468 -12.950 3.100 1.00 98.12 166 GLY A C 1
ATOM 1250 O O . GLY A 1 166 ? 3.160 -13.102 4.099 1.00 98.12 166 GLY A O 1
ATOM 1251 N N . ALA A 1 167 ? 1.693 -11.874 2.915 1.00 98.44 167 ALA A N 1
ATOM 1252 C CA . ALA A 1 167 ? 1.510 -10.850 3.941 1.00 98.44 167 ALA A CA 1
ATOM 1253 C C . ALA A 1 167 ? 0.764 -11.392 5.172 1.00 98.44 167 ALA A C 1
ATOM 1255 O O . ALA A 1 167 ? -0.182 -12.173 5.039 1.00 98.44 167 ALA A O 1
ATOM 1256 N N . ASP A 1 168 ? 1.128 -10.908 6.359 1.00 98.62 168 ASP A N 1
ATOM 1257 C CA . ASP A 1 168 ? 0.472 -11.278 7.619 1.00 98.62 168 ASP A CA 1
ATOM 1258 C C . ASP A 1 168 ? -0.913 -10.636 7.774 1.00 98.62 168 ASP A C 1
ATOM 1260 O O . ASP A 1 168 ? -1.770 -11.195 8.453 1.00 98.62 168 ASP A O 1
ATOM 1264 N N . ALA A 1 169 ? -1.158 -9.480 7.148 1.00 98.38 169 ALA A N 1
ATOM 1265 C CA . ALA A 1 169 ? -2.479 -8.856 7.083 1.00 98.38 169 ALA A CA 1
ATOM 1266 C C . ALA A 1 169 ? -2.757 -8.208 5.721 1.00 98.38 169 ALA A C 1
ATOM 1268 O O . ALA A 1 169 ? -1.848 -7.767 5.013 1.00 98.38 169 ALA A O 1
ATOM 1269 N N . ILE A 1 170 ? -4.042 -8.095 5.380 1.00 98.44 170 ILE A N 1
ATOM 1270 C CA . ILE A 1 170 ? -4.498 -7.556 4.095 1.00 98.44 170 ILE A CA 1
ATOM 1271 C C . ILE A 1 170 ? -5.273 -6.254 4.296 1.00 98.44 170 ILE A C 1
ATOM 1273 O O . ILE A 1 170 ? -6.301 -6.216 4.972 1.00 98.44 170 ILE A O 1
ATOM 1277 N N . GLY A 1 171 ? -4.792 -5.179 3.678 1.00 98.00 171 GLY A N 1
ATOM 1278 C CA . GLY A 1 171 ? -5.499 -3.908 3.584 1.00 98.00 171 GLY A CA 1
ATOM 1279 C C . GLY A 1 171 ? -6.478 -3.901 2.411 1.00 98.00 171 GLY A C 1
ATOM 1280 O O . GLY A 1 171 ? -6.102 -4.253 1.294 1.00 98.00 171 GLY A O 1
ATOM 1281 N N . LEU A 1 172 ? -7.711 -3.465 2.661 1.00 97.44 172 LEU A N 1
ATOM 1282 C CA . LEU A 1 172 ? -8.807 -3.469 1.693 1.00 97.44 172 LEU A CA 1
ATOM 1283 C C . LEU A 1 172 ? -9.356 -2.054 1.488 1.00 97.44 172 LEU A C 1
ATOM 1285 O O . LEU A 1 172 ? -9.471 -1.279 2.438 1.00 97.44 172 LEU A O 1
ATOM 1289 N N . ASP A 1 173 ? -9.727 -1.72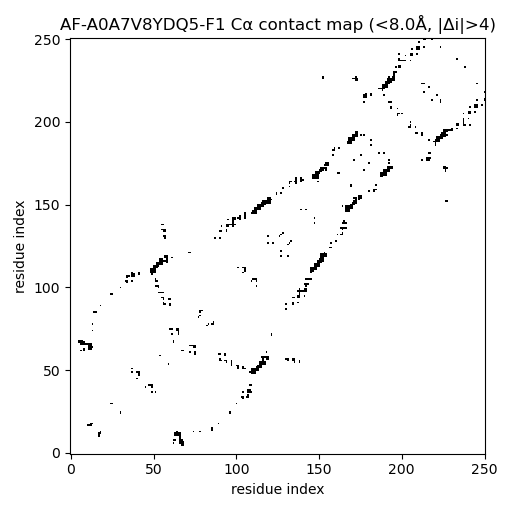8 0.250 1.00 97.56 173 ASP A N 1
ATOM 1290 C CA . ASP A 1 173 ? -10.470 -0.507 -0.066 1.00 97.56 173 ASP A CA 1
ATOM 1291 C C . ASP A 1 173 ? -11.991 -0.705 0.066 1.00 97.56 173 ASP A C 1
ATOM 1293 O O . ASP A 1 173 ? -12.485 -1.824 0.237 1.00 97.56 173 ASP A O 1
ATOM 1297 N N . TRP A 1 174 ? -12.748 0.391 0.006 1.00 97.62 174 TRP A N 1
ATOM 1298 C CA . TRP A 1 174 ? -14.191 0.411 0.278 1.00 97.62 174 TRP A CA 1
ATOM 1299 C C . TRP A 1 174 ? -15.057 -0.293 -0.766 1.00 97.62 174 TRP A C 1
ATOM 1301 O O . TRP A 1 174 ? -16.242 -0.507 -0.521 1.00 97.62 174 TRP A O 1
ATOM 1311 N N . ARG A 1 175 ? -14.506 -0.662 -1.930 1.00 96.06 175 ARG A N 1
ATOM 1312 C CA . ARG A 1 175 ? -15.250 -1.440 -2.934 1.00 96.06 175 ARG A CA 1
ATOM 1313 C C . ARG A 1 175 ? -15.354 -2.915 -2.570 1.00 96.06 175 ARG A C 1
ATOM 1315 O O . ARG A 1 175 ? -16.117 -3.645 -3.200 1.00 96.06 175 ARG A O 1
ATOM 1322 N N . VAL A 1 176 ? -14.571 -3.365 -1.595 1.00 96.75 176 VAL A N 1
ATOM 1323 C CA . VAL A 1 176 ? -14.614 -4.735 -1.101 1.00 96.75 176 VAL A CA 1
ATOM 1324 C C . VAL A 1 176 ? -15.713 -4.853 -0.048 1.00 96.75 176 VAL A C 1
ATOM 1326 O O . VAL A 1 176 ? -15.694 -4.151 0.958 1.00 96.75 176 VAL A O 1
ATOM 1329 N N . ASP A 1 177 ? -16.654 -5.776 -0.242 1.00 94.81 177 ASP A N 1
ATO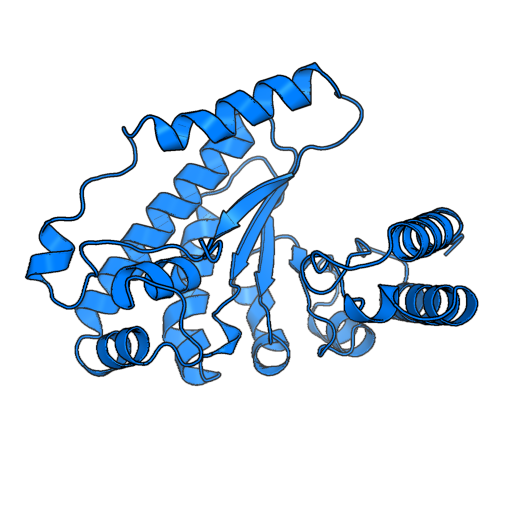M 1330 C CA . ASP A 1 177 ? -17.541 -6.201 0.845 1.00 94.81 177 ASP A CA 1
ATOM 1331 C C . ASP A 1 177 ? -16.685 -6.880 1.924 1.00 94.81 177 ASP A C 1
ATOM 1333 O O . ASP A 1 177 ? -16.106 -7.952 1.705 1.00 94.81 177 ASP A O 1
ATOM 1337 N N . LEU A 1 178 ? -16.568 -6.231 3.084 1.00 95.75 178 LEU A N 1
ATOM 1338 C CA . LEU A 1 178 ? -15.668 -6.677 4.138 1.00 95.75 178 LEU A CA 1
ATOM 1339 C C . LEU A 1 178 ? -16.125 -8.013 4.741 1.00 95.75 178 LEU A C 1
ATOM 1341 O O . LEU A 1 178 ? -15.286 -8.869 5.024 1.00 95.75 178 LEU A O 1
ATOM 1345 N N . ALA A 1 179 ? -17.433 -8.258 4.851 1.00 94.50 179 ALA A N 1
ATOM 1346 C CA . ALA A 1 179 ? -17.962 -9.527 5.346 1.00 94.50 179 ALA A CA 1
ATOM 1347 C C . ALA A 1 179 ? -17.687 -10.681 4.365 1.00 94.50 179 ALA A C 1
ATOM 1349 O O . ALA A 1 179 ? -17.366 -11.798 4.786 1.00 94.50 179 ALA A O 1
ATOM 1350 N N . ALA A 1 180 ? -17.766 -10.429 3.056 1.00 94.38 180 ALA A N 1
ATOM 1351 C CA . ALA A 1 180 ? -17.356 -11.387 2.032 1.00 94.38 180 ALA A CA 1
ATOM 1352 C C . ALA A 1 180 ? -15.840 -11.642 2.080 1.00 94.38 180 ALA A C 1
ATOM 1354 O O . ALA A 1 180 ? -15.409 -12.798 2.038 1.00 94.38 180 ALA A O 1
ATOM 1355 N N . ALA A 1 181 ? -15.033 -10.594 2.259 1.00 96.19 181 ALA A N 1
ATOM 1356 C CA . ALA A 1 181 ? -13.590 -10.723 2.423 1.00 96.19 181 ALA A CA 1
ATOM 1357 C C . ALA A 1 181 ? -13.208 -11.554 3.647 1.00 96.19 181 ALA A C 1
ATOM 1359 O O . ALA A 1 181 ? -12.340 -12.415 3.532 1.00 96.19 181 ALA A O 1
ATOM 1360 N N . ARG A 1 182 ? -13.899 -11.400 4.783 1.00 95.38 182 ARG A N 1
ATOM 1361 C CA . ARG A 1 182 ? -13.682 -12.252 5.966 1.00 95.38 182 ARG A CA 1
ATOM 1362 C C . ARG A 1 182 ? -13.886 -13.740 5.670 1.00 95.38 182 ARG A C 1
ATOM 1364 O O . ARG A 1 182 ? -13.157 -14.563 6.216 1.00 95.38 182 ARG A O 1
ATOM 1371 N N . LYS A 1 183 ? -14.844 -14.099 4.808 1.00 94.75 183 LYS A N 1
ATOM 1372 C CA . LYS A 1 183 ? -15.074 -15.500 4.405 1.00 94.75 183 LYS A CA 1
ATOM 1373 C C . LYS A 1 183 ? -13.942 -16.037 3.529 1.00 94.75 183 LYS A C 1
ATOM 1375 O O . LYS A 1 183 ? -13.563 -17.190 3.689 1.00 94.75 183 LYS A O 1
ATOM 1380 N N . ILE A 1 184 ? -13.409 -15.208 2.631 1.00 95.94 184 ILE A N 1
ATOM 1381 C CA . ILE A 1 184 ? -12.339 -15.586 1.694 1.00 95.94 184 ILE A CA 1
ATOM 1382 C C . ILE A 1 184 ? -10.975 -15.648 2.397 1.00 95.94 184 ILE A C 1
ATOM 1384 O O . ILE A 1 184 ? -10.227 -16.600 2.208 1.00 95.94 184 ILE A O 1
ATOM 1388 N N . LEU A 1 185 ? -10.662 -14.647 3.222 1.00 96.06 185 LEU A N 1
ATOM 1389 C CA . LEU A 1 185 ? -9.372 -14.497 3.904 1.00 96.06 185 LEU A CA 1
ATOM 1390 C C . LEU A 1 185 ? -9.284 -15.304 5.212 1.00 96.06 185 LEU A C 1
ATOM 1392 O O . LEU A 1 185 ? -8.198 -15.500 5.757 1.00 96.06 185 LEU A O 1
ATOM 1396 N N . GLY A 1 186 ? -10.418 -15.781 5.734 1.00 94.19 186 GLY A N 1
ATOM 1397 C CA . GLY A 1 186 ? -10.477 -16.630 6.920 1.00 94.19 186 GLY A CA 1
ATOM 1398 C C . GLY A 1 186 ? -9.939 -15.942 8.178 1.00 94.19 186 GLY A C 1
ATOM 1399 O O . GLY A 1 186 ? -10.536 -14.995 8.705 1.00 94.19 186 GLY A O 1
ATOM 1400 N N . SER A 1 187 ? -8.832 -16.466 8.710 1.00 94.56 187 SER A N 1
ATOM 1401 C CA . SER A 1 187 ? -8.188 -15.956 9.926 1.00 94.56 187 SER A CA 1
ATOM 1402 C C . SER A 1 187 ? -7.195 -14.825 9.677 1.00 94.56 187 SER A C 1
ATOM 1404 O O . SER A 1 187 ? -6.755 -14.224 10.654 1.00 94.56 187 SER A O 1
ATOM 1406 N N . ILE A 1 188 ? -6.845 -14.532 8.419 1.00 97.50 188 ILE A N 1
ATOM 1407 C CA . ILE A 1 188 ? -5.895 -13.464 8.090 1.00 97.50 188 ILE A CA 1
ATOM 1408 C C . ILE A 1 188 ? -6.475 -12.124 8.575 1.00 97.50 188 ILE A C 1
ATOM 1410 O O . ILE A 1 188 ? -7.621 -11.796 8.237 1.00 97.50 188 ILE A O 1
ATOM 1414 N N . PRO A 1 189 ? -5.735 -11.353 9.393 1.00 97.88 189 PRO A N 1
ATOM 1415 C CA . PRO A 1 189 ? -6.148 -10.020 9.784 1.00 97.88 189 PRO A CA 1
ATOM 1416 C C . PRO A 1 189 ? -6.413 -9.106 8.584 1.00 97.88 189 PRO A C 1
ATOM 1418 O O . PRO A 1 189 ? -5.717 -9.152 7.570 1.00 97.88 189 PRO A O 1
ATOM 1421 N N . VAL A 1 190 ? -7.419 -8.247 8.714 1.00 97.62 190 VAL A N 1
ATOM 1422 C CA . VAL A 1 190 ? -7.800 -7.273 7.686 1.00 97.62 190 VAL A CA 1
ATOM 1423 C C . VAL A 1 190 ? -7.653 -5.854 8.214 1.00 97.62 190 VAL A C 1
ATOM 1425 O O . VAL A 1 190 ? -7.922 -5.596 9.388 1.00 97.62 190 VAL A O 1
ATOM 1428 N N . GLN A 1 191 ? -7.262 -4.930 7.343 1.00 97.88 191 GLN A N 1
ATOM 1429 C CA . GLN A 1 191 ? -7.229 -3.499 7.622 1.00 97.88 191 GLN A CA 1
ATOM 1430 C C . GLN A 1 191 ? -8.175 -2.752 6.678 1.00 97.88 191 GLN A C 1
ATOM 1432 O O . GLN A 1 191 ? -8.194 -3.037 5.481 1.00 97.88 191 GLN A O 1
ATOM 1437 N N . GLY A 1 192 ? -8.918 -1.771 7.195 1.00 96.75 192 GLY A N 1
ATOM 1438 C CA . GLY A 1 192 ? -9.842 -0.958 6.401 1.00 96.75 192 GLY A CA 1
ATOM 1439 C C . GLY A 1 192 ? -11.290 -1.038 6.901 1.00 96.75 192 GLY A C 1
ATOM 1440 O O . GLY A 1 192 ? -11.533 -1.348 8.063 1.00 96.75 192 GLY A O 1
ATOM 1441 N N . ASN A 1 193 ? -12.290 -0.765 6.072 1.00 97.19 193 ASN A N 1
ATOM 1442 C CA . ASN A 1 193 ? -12.161 -0.299 4.692 1.00 97.19 193 ASN A CA 1
ATOM 1443 C C . ASN A 1 193 ? -13.128 0.846 4.374 1.00 97.19 193 ASN A C 1
ATOM 1445 O O . ASN A 1 193 ? -13.661 0.921 3.274 1.00 97.19 193 ASN A O 1
ATOM 1449 N N . LEU A 1 194 ? -13.366 1.740 5.338 1.00 98.44 194 LEU A N 1
ATOM 1450 C CA . LEU A 1 194 ? -14.316 2.842 5.178 1.00 98.44 194 LEU A CA 1
ATOM 1451 C C . LEU A 1 194 ? -13.938 3.747 3.988 1.00 98.44 194 LEU A C 1
ATOM 1453 O O . LEU A 1 194 ? -12.776 4.122 3.840 1.00 98.44 194 LEU A O 1
ATOM 1457 N N . ASP A 1 195 ? -14.910 4.132 3.160 1.00 98.19 195 ASP A N 1
ATOM 1458 C CA . ASP A 1 195 ? -14.692 5.124 2.100 1.00 98.19 195 ASP A CA 1
ATOM 1459 C C . ASP A 1 195 ? -14.279 6.475 2.729 1.00 98.19 195 ASP A C 1
ATOM 1461 O O . ASP A 1 195 ? -15.032 7.004 3.554 1.00 98.19 195 ASP A O 1
ATOM 1465 N N . PRO A 1 196 ? -13.115 7.059 2.375 1.00 97.88 196 PRO A N 1
ATOM 1466 C CA . PRO A 1 196 ? -12.691 8.358 2.894 1.00 97.88 196 PRO A CA 1
ATOM 1467 C C . PRO A 1 196 ? -13.718 9.473 2.687 1.00 97.88 196 PRO A C 1
ATOM 1469 O O . PRO A 1 196 ? -13.759 10.410 3.484 1.00 97.88 196 PRO A O 1
ATOM 1472 N N . THR A 1 197 ? -14.568 9.396 1.654 1.00 98.25 197 THR A N 1
ATOM 1473 C CA . THR A 1 197 ? -15.575 10.436 1.403 1.00 98.25 197 THR A CA 1
ATOM 1474 C C . THR A 1 197 ? -16.731 10.402 2.400 1.00 98.25 197 THR A C 1
ATOM 1476 O O . THR A 1 197 ? -17.506 11.353 2.471 1.00 98.25 197 THR A O 1
ATOM 1479 N N . VAL A 1 198 ? -16.843 9.356 3.226 1.00 98.50 198 VAL A N 1
ATOM 1480 C CA . VAL A 1 198 ? -17.795 9.335 4.348 1.00 98.50 198 VAL A CA 1
ATOM 1481 C C . VAL A 1 198 ? -17.494 10.451 5.347 1.00 98.50 198 VAL A C 1
ATOM 1483 O O . VAL A 1 198 ? -18.416 10.955 5.976 1.00 98.50 198 VAL A O 1
ATOM 1486 N N . LEU A 1 199 ? -16.241 10.902 5.456 1.00 98.25 199 LEU A N 1
ATOM 1487 C CA . LEU A 1 199 ? -15.842 11.949 6.403 1.00 98.25 199 LEU A CA 1
ATOM 1488 C C . LEU A 1 199 ? -16.520 13.308 6.156 1.00 98.25 199 LEU A C 1
ATOM 1490 O O . LEU A 1 199 ? -16.507 14.150 7.045 1.00 98.25 199 LEU A O 1
ATOM 1494 N N . TYR A 1 200 ? -17.130 13.522 4.986 1.00 98.25 200 TYR A N 1
ATOM 1495 C CA . TYR A 1 200 ? -17.896 14.736 4.670 1.00 98.25 200 TYR A CA 1
ATOM 1496 C C . TYR A 1 200 ? -19.373 14.645 5.079 1.00 98.25 200 TYR A C 1
ATOM 1498 O O . TYR A 1 200 ? -20.104 15.629 4.970 1.00 98.25 200 TYR A O 1
ATOM 1506 N N . ALA A 1 201 ? -19.840 13.471 5.503 1.00 98.44 201 ALA A N 1
ATOM 1507 C CA . ALA A 1 201 ? -21.232 13.260 5.867 1.00 98.44 201 ALA A CA 1
ATOM 1508 C C . ALA A 1 201 ? -21.567 13.884 7.238 1.00 98.44 201 ALA A C 1
ATOM 1510 O O . ALA A 1 201 ? -20.673 14.152 8.046 1.00 98.44 201 ALA A O 1
ATOM 1511 N N . PRO A 1 202 ? -22.859 14.095 7.554 1.00 98.56 202 PRO A N 1
ATOM 1512 C CA . PRO A 1 202 ? -23.270 14.478 8.900 1.00 98.56 202 PRO A CA 1
ATOM 1513 C C . PRO A 1 202 ? -22.789 13.466 9.960 1.00 98.56 202 PRO A C 1
ATOM 1515 O O . PRO A 1 202 ? -22.712 12.270 9.663 1.00 98.56 202 PRO A O 1
ATOM 1518 N N . PRO A 1 203 ? -22.530 13.891 11.213 1.00 98.62 203 PRO A N 1
ATOM 1519 C CA . PRO A 1 203 ? -21.954 13.028 12.251 1.00 98.62 203 PRO A CA 1
ATOM 1520 C C . PRO A 1 203 ? -22.677 11.692 12.470 1.00 98.62 203 PRO A C 1
ATOM 1522 O O . PRO A 1 203 ? -22.033 10.672 12.709 1.00 98.62 203 PRO A O 1
ATOM 1525 N N . ASP A 1 204 ? -24.007 11.672 12.374 1.00 98.56 204 ASP A N 1
ATOM 1526 C CA . ASP A 1 204 ? -24.787 10.445 12.562 1.00 98.56 204 ASP A CA 1
ATOM 1527 C C . ASP A 1 204 ? -24.600 9.441 11.420 1.00 98.56 204 ASP A C 1
ATOM 1529 O O . ASP A 1 204 ? -24.555 8.235 11.671 1.00 98.56 204 ASP A O 1
ATOM 1533 N N . GLU A 1 205 ? -24.393 9.922 10.193 1.00 98.75 205 GLU A N 1
ATOM 1534 C CA . GLU A 1 205 ? -24.074 9.069 9.048 1.00 98.75 205 GLU A CA 1
ATOM 1535 C C . GLU A 1 205 ? -22.654 8.506 9.170 1.00 98.75 205 GLU A C 1
ATOM 1537 O O . GLU A 1 205 ? -22.449 7.307 8.982 1.00 98.75 205 GLU A O 1
ATOM 1542 N N . ILE A 1 206 ? -21.680 9.325 9.593 1.00 98.81 206 ILE A N 1
ATOM 1543 C CA . ILE A 1 206 ? -20.315 8.849 9.881 1.00 98.81 206 ILE A CA 1
ATOM 1544 C C . ILE A 1 206 ? -20.366 7.723 10.918 1.00 98.81 206 ILE A C 1
ATOM 1546 O O . ILE A 1 206 ? -19.810 6.645 10.698 1.00 98.81 206 ILE A O 1
ATOM 1550 N N . ARG A 1 207 ? -21.091 7.927 12.027 1.00 98.69 207 ARG A N 1
ATOM 1551 C CA . ARG A 1 207 ? -21.278 6.900 13.066 1.00 98.69 207 ARG A CA 1
ATOM 1552 C C . ARG A 1 207 ? -21.903 5.628 12.502 1.00 98.69 207 ARG A C 1
ATOM 1554 O O . ARG A 1 207 ? -21.446 4.531 12.829 1.00 98.69 207 ARG A O 1
ATOM 1561 N N . ALA A 1 208 ? -22.943 5.756 11.679 1.00 98.62 208 ALA A N 1
ATOM 1562 C CA . ALA A 1 208 ? -23.631 4.619 11.077 1.00 98.62 208 ALA A CA 1
ATOM 1563 C C . ALA A 1 208 ? -22.695 3.800 10.172 1.00 98.62 208 ALA A C 1
ATOM 1565 O O . ALA A 1 208 ? -22.625 2.575 10.314 1.00 98.62 208 ALA A O 1
ATOM 1566 N N . GLN A 1 209 ? -21.922 4.464 9.309 1.00 98.56 209 GLN A N 1
ATOM 1567 C CA . GLN A 1 209 ? -20.967 3.816 8.407 1.00 98.56 209 GLN A CA 1
ATOM 1568 C C . GLN A 1 209 ? -19.800 3.166 9.157 1.00 98.56 209 GLN A C 1
ATOM 1570 O O . GLN A 1 209 ? -19.450 2.021 8.870 1.00 98.56 209 GLN A O 1
ATOM 1575 N N . VAL A 1 210 ? -19.247 3.835 10.173 1.00 98.44 210 VAL A N 1
ATOM 1576 C CA . VAL A 1 210 ? -18.195 3.266 11.031 1.00 98.44 210 VAL A CA 1
ATOM 1577 C C . VAL A 1 210 ? -18.692 1.997 11.726 1.00 98.44 210 VAL A C 1
ATOM 1579 O O . VAL A 1 210 ? -18.049 0.953 11.639 1.00 98.44 210 VAL A O 1
ATOM 1582 N N . ARG A 1 211 ? -19.876 2.039 12.355 1.00 97.75 211 ARG A N 1
ATOM 1583 C CA . ARG A 1 211 ? -20.479 0.865 13.016 1.00 97.75 211 ARG A CA 1
ATOM 1584 C C . ARG A 1 211 ? -20.815 -0.255 12.034 1.00 97.75 211 ARG A C 1
ATOM 1586 O O . ARG A 1 211 ? -20.772 -1.426 12.402 1.00 97.75 211 ARG A O 1
ATOM 1593 N N . ARG A 1 212 ? -21.187 0.069 10.792 1.00 97.75 212 ARG A N 1
ATOM 1594 C CA . ARG A 1 212 ? -21.381 -0.928 9.731 1.00 97.75 212 ARG A CA 1
ATOM 1595 C C . ARG A 1 212 ? -20.068 -1.659 9.435 1.00 97.75 212 ARG A C 1
ATOM 1597 O O . ARG A 1 212 ? -20.039 -2.877 9.571 1.00 97.75 212 ARG A O 1
ATOM 1604 N N . VAL A 1 213 ? -18.992 -0.930 9.139 1.00 97.88 213 VAL A N 1
ATOM 1605 C CA . VAL A 1 213 ? -17.670 -1.511 8.839 1.00 97.88 213 VAL A CA 1
ATOM 1606 C C . VAL A 1 213 ? -17.121 -2.314 10.027 1.00 97.88 213 VAL A C 1
ATOM 1608 O O . VAL A 1 213 ? -16.605 -3.410 9.834 1.00 97.88 213 VAL A O 1
ATOM 1611 N N . LEU A 1 214 ? -17.284 -1.837 11.266 1.00 96.88 214 LEU A N 1
ATOM 1612 C CA . LEU A 1 214 ? -16.871 -2.578 12.469 1.00 96.88 214 LEU A CA 1
ATOM 1613 C C . LEU A 1 214 ? -17.629 -3.906 12.636 1.00 96.88 214 LEU A C 1
ATOM 1615 O O . LEU A 1 214 ? -17.023 -4.921 12.979 1.00 96.88 214 LEU A O 1
ATOM 1619 N N . ARG A 1 215 ? -18.940 -3.931 12.350 1.00 96.00 215 ARG A N 1
ATOM 1620 C CA . ARG A 1 215 ? -19.731 -5.176 12.350 1.00 96.00 215 ARG A CA 1
ATOM 1621 C C . ARG A 1 215 ? -19.276 -6.138 11.255 1.00 96.00 215 ARG A C 1
ATOM 1623 O O . ARG A 1 215 ? -19.112 -7.324 11.524 1.00 96.00 215 ARG A O 1
ATOM 1630 N N . GLU A 1 216 ? -19.050 -5.638 10.042 1.00 95.56 216 GLU A N 1
ATOM 1631 C CA . GLU A 1 216 ? -18.575 -6.445 8.908 1.00 95.56 216 GLU A CA 1
ATOM 1632 C C . GLU A 1 216 ? -17.160 -7.004 9.136 1.00 95.56 216 GLU A C 1
ATOM 1634 O O . GLU A 1 216 ? -16.852 -8.109 8.688 1.00 95.56 216 GLU A O 1
ATOM 1639 N N . GLY A 1 217 ? -16.320 -6.287 9.889 1.00 93.56 217 GLY A N 1
ATOM 1640 C CA . GLY A 1 217 ? -14.988 -6.734 10.297 1.00 93.56 217 GLY A CA 1
ATOM 1641 C C . GLY A 1 217 ? -14.981 -7.936 11.248 1.00 93.56 217 GLY A C 1
ATOM 1642 O O . GLY A 1 217 ? -13.964 -8.622 11.363 1.00 93.56 217 GLY A O 1
ATOM 1643 N N . GLY A 1 218 ? -16.112 -8.248 11.892 1.00 87.81 218 GLY A N 1
ATOM 1644 C CA . GLY A 1 218 ? -16.318 -9.508 12.612 1.00 87.81 218 GLY A CA 1
ATOM 1645 C C . GLY A 1 218 ? -15.608 -9.627 13.967 1.00 87.81 218 GLY A C 1
ATOM 1646 O O . GLY A 1 218 ? -15.414 -10.745 14.444 1.00 87.81 218 GLY A O 1
ATOM 1647 N N . GLY A 1 219 ? -15.197 -8.507 14.574 1.00 82.38 219 GLY A N 1
ATOM 1648 C CA . GLY A 1 219 ? -14.735 -8.421 15.971 1.00 82.38 219 GLY A CA 1
ATOM 1649 C C . GLY A 1 219 ? -13.366 -9.039 16.295 1.00 82.38 219 GLY A C 1
ATOM 1650 O O . GLY A 1 219 ? -12.896 -8.910 17.421 1.00 82.38 219 GLY A O 1
ATOM 1651 N N . ARG A 1 220 ? -12.688 -9.692 15.341 1.00 86.31 220 ARG A N 1
ATOM 1652 C CA . ARG A 1 220 ? -11.349 -10.279 15.540 1.00 86.31 220 ARG A CA 1
ATOM 1653 C C . ARG A 1 220 ? -10.448 -10.077 14.331 1.00 86.31 220 ARG A C 1
ATOM 1655 O O . ARG A 1 220 ? -10.870 -10.278 13.194 1.00 86.31 220 ARG A O 1
ATOM 1662 N N . GLY A 1 221 ? -9.183 -9.738 14.582 1.00 93.88 221 GLY A N 1
ATOM 1663 C CA . GLY A 1 221 ? -8.202 -9.519 13.516 1.00 93.88 221 GLY A CA 1
ATOM 1664 C C . GLY A 1 221 ? -8.657 -8.446 12.524 1.00 93.88 221 GLY A C 1
ATOM 1665 O O . GLY A 1 221 ? -8.532 -8.642 11.319 1.00 93.88 221 GLY A O 1
ATOM 1666 N N . HIS A 1 222 ? -9.250 -7.358 13.018 1.00 96.81 222 HIS A N 1
ATOM 1667 C CA . HIS A 1 222 ? -9.671 -6.217 12.210 1.00 96.81 222 HIS A CA 1
ATOM 1668 C C . HIS A 1 222 ? -9.027 -4.946 12.752 1.00 96.81 222 HIS A C 1
ATOM 1670 O O . HIS A 1 222 ? -9.287 -4.545 13.883 1.00 96.81 222 HIS A O 1
ATOM 1676 N N . VAL A 1 223 ? -8.187 -4.319 11.933 1.00 96.56 223 VAL A N 1
ATOM 1677 C CA . VAL A 1 223 ? -7.682 -2.967 12.165 1.00 96.56 223 VAL A CA 1
ATOM 1678 C C . VAL A 1 223 ? -8.580 -2.014 11.386 1.00 96.56 223 VAL A C 1
ATOM 1680 O O . VAL A 1 223 ? -8.490 -1.924 10.159 1.00 96.56 223 VAL A O 1
ATOM 1683 N N . PHE A 1 224 ? -9.480 -1.317 12.080 1.00 97.88 224 PHE A N 1
ATOM 1684 C CA . PHE A 1 224 ? -10.311 -0.313 11.424 1.00 97.88 224 PHE A CA 1
ATOM 1685 C C . PHE A 1 224 ? -9.423 0.752 10.775 1.00 97.88 224 PHE A C 1
ATOM 1687 O O . PHE A 1 224 ? -8.533 1.310 11.415 1.00 97.88 224 PHE A O 1
ATOM 1694 N N . ASN A 1 225 ? -9.680 1.043 9.504 1.00 97.94 225 ASN A N 1
ATOM 1695 C CA . ASN A 1 225 ? -9.026 2.126 8.786 1.00 97.94 225 ASN A CA 1
ATOM 1696 C C . ASN A 1 225 ? -9.930 2.599 7.639 1.00 97.94 225 ASN A C 1
ATOM 1698 O O . ASN A 1 225 ? -10.936 1.964 7.303 1.00 97.94 225 ASN A O 1
ATOM 1702 N N . LEU A 1 226 ? -9.548 3.700 7.010 1.00 98.12 226 LEU A N 1
ATOM 1703 C CA . LEU A 1 226 ? -10.074 4.068 5.709 1.00 98.12 226 LEU A CA 1
ATOM 1704 C C . LEU A 1 226 ? -9.544 3.110 4.631 1.00 98.12 226 LEU A C 1
ATOM 1706 O O . LEU A 1 226 ? -8.485 2.499 4.776 1.00 98.12 226 LEU A O 1
ATOM 1710 N N . GLY A 1 227 ? -10.268 3.011 3.520 1.00 96.00 227 GLY A N 1
ATOM 1711 C CA . GLY A 1 227 ? -9.853 2.276 2.327 1.00 96.00 227 GLY A CA 1
ATOM 1712 C C . GLY A 1 227 ? -8.876 3.043 1.426 1.00 96.00 227 GLY A C 1
ATOM 1713 O O . GLY A 1 227 ? -8.467 2.520 0.394 1.00 96.00 227 GLY A O 1
ATOM 1714 N N . HIS A 1 228 ? -8.525 4.284 1.784 1.00 94.44 228 HIS A N 1
ATOM 1715 C CA . HIS A 1 228 ? -7.461 5.100 1.188 1.00 94.44 228 HIS A CA 1
ATOM 1716 C C . HIS A 1 228 ? -7.119 6.273 2.127 1.00 94.44 228 HIS A C 1
ATOM 1718 O O . HIS A 1 228 ? -7.762 6.459 3.156 1.00 94.44 228 HIS A O 1
ATOM 1724 N N . GLY A 1 229 ? -6.110 7.076 1.784 1.00 92.88 229 GLY A N 1
ATOM 1725 C CA . GLY A 1 229 ? -5.758 8.282 2.536 1.00 92.88 229 GLY A CA 1
ATOM 1726 C C . GLY A 1 229 ? -6.890 9.314 2.616 1.00 92.88 229 GLY A C 1
ATOM 1727 O O . GLY A 1 229 ? -7.704 9.430 1.698 1.00 92.88 229 GLY A O 1
ATOM 1728 N N . ILE A 1 230 ? -6.890 10.076 3.713 1.00 94.69 230 ILE A N 1
ATOM 1729 C CA . ILE A 1 230 ? -7.763 11.235 3.933 1.00 94.69 230 ILE A CA 1
ATOM 1730 C C . ILE A 1 230 ? -7.521 12.262 2.819 1.00 94.69 230 ILE A C 1
ATOM 1732 O O . ILE A 1 230 ? -6.375 12.536 2.456 1.00 94.69 230 ILE A O 1
ATOM 1736 N N . LEU A 1 231 ? -8.599 12.819 2.266 1.00 92.75 231 LEU A N 1
ATOM 1737 C CA . LEU A 1 231 ? -8.511 13.867 1.252 1.00 92.75 231 LEU A CA 1
ATOM 1738 C C . LEU A 1 231 ? -8.076 15.204 1.883 1.00 92.75 231 LEU A C 1
ATOM 1740 O O . LEU A 1 231 ? -8.437 15.467 3.031 1.00 92.75 231 LEU A O 1
ATOM 1744 N N . PRO A 1 232 ? -7.327 16.067 1.167 1.00 91.56 232 PRO A N 1
ATOM 1745 C CA . PRO A 1 232 ? -6.774 17.295 1.747 1.00 91.56 232 PRO A CA 1
ATOM 1746 C C . PRO A 1 232 ? -7.803 18.256 2.358 1.00 91.56 232 PRO A C 1
ATOM 1748 O O . PRO A 1 232 ? -7.467 19.006 3.268 1.00 91.56 232 PRO A O 1
ATOM 1751 N N . ASP A 1 233 ? -9.035 18.249 1.853 1.00 94.38 233 ASP A N 1
ATOM 1752 C CA . ASP A 1 233 ? -10.148 19.102 2.278 1.00 94.38 233 ASP A CA 1
ATOM 1753 C C . ASP A 1 233 ? -11.157 18.381 3.190 1.00 94.38 233 ASP A C 1
ATOM 1755 O O . ASP A 1 233 ? -12.215 18.934 3.494 1.00 94.38 233 ASP A O 1
ATOM 1759 N N . ALA A 1 234 ? -10.853 17.159 3.643 1.00 94.44 234 ALA A N 1
ATOM 1760 C CA . ALA A 1 234 ? -11.719 16.438 4.568 1.00 94.44 234 ALA A CA 1
ATOM 1761 C C . ALA A 1 234 ? -11.838 17.199 5.904 1.00 94.44 234 ALA A C 1
ATOM 1763 O O . ALA A 1 234 ? -10.822 17.619 6.473 1.00 94.44 234 ALA A O 1
ATOM 1764 N N . PRO A 1 235 ? -13.056 17.371 6.447 1.00 95.44 235 PRO A N 1
ATOM 1765 C CA . PRO A 1 235 ? -13.244 18.116 7.682 1.00 95.44 235 PRO A CA 1
ATOM 1766 C C . PRO A 1 235 ? -12.661 17.346 8.873 1.00 95.44 235 PRO A C 1
ATOM 1768 O O . PRO A 1 235 ? -12.975 16.173 9.088 1.00 95.44 235 PRO A O 1
ATOM 1771 N N . VAL A 1 236 ? -11.858 18.029 9.698 1.00 97.44 236 VAL A N 1
ATOM 1772 C CA . VAL A 1 236 ? -11.264 17.451 10.921 1.00 97.44 236 VAL A CA 1
ATOM 1773 C C . VAL A 1 236 ? -12.344 16.892 11.851 1.00 97.44 236 VAL A C 1
ATOM 1775 O O . VAL A 1 236 ? -12.177 15.801 12.386 1.00 97.44 236 VAL A O 1
ATOM 1778 N N . SER A 1 237 ? -13.490 17.568 11.955 1.00 97.81 237 SER A N 1
ATOM 1779 C CA . SER A 1 237 ? -14.631 17.099 12.749 1.00 97.81 237 SER A CA 1
ATOM 1780 C C . SER A 1 237 ? -15.169 15.741 12.288 1.00 97.81 237 SER A C 1
ATOM 1782 O O . SER A 1 237 ? -15.585 14.929 13.110 1.00 97.81 237 SER A O 1
ATOM 1784 N N . GLY A 1 238 ? -15.126 15.447 10.985 1.00 98.19 238 GLY A N 1
ATOM 1785 C CA . GLY A 1 238 ? -15.495 14.131 10.466 1.00 98.19 238 GLY A CA 1
ATOM 1786 C C . GLY A 1 238 ? -14.522 13.040 10.919 1.00 98.19 238 GLY A C 1
ATOM 1787 O O . GLY A 1 238 ? -14.941 11.946 11.303 1.00 98.19 238 GLY A O 1
ATOM 1788 N N . VAL A 1 239 ? -13.222 13.355 10.941 1.00 98.00 239 VAL A N 1
ATOM 1789 C CA . VAL A 1 239 ? -12.168 12.460 11.447 1.00 98.00 239 VAL A CA 1
ATOM 1790 C C . VAL A 1 239 ? -12.332 12.215 12.949 1.00 98.00 239 VAL A C 1
ATOM 1792 O O . VAL A 1 239 ? -12.236 11.070 13.388 1.00 98.00 239 VAL A O 1
ATOM 1795 N N . GLU A 1 240 ? -12.622 13.257 13.730 1.00 98.38 240 GLU A N 1
ATOM 1796 C CA . GLU A 1 240 ? -12.877 13.156 15.173 1.00 98.38 240 GLU A CA 1
ATOM 1797 C C . GLU A 1 240 ? -14.057 12.222 15.459 1.00 98.38 240 GLU A C 1
ATOM 1799 O O . GLU A 1 240 ? -13.895 11.241 16.186 1.00 98.38 240 GLU A O 1
ATOM 1804 N N . VAL A 1 241 ? -15.202 12.437 14.796 1.00 98.69 241 VAL A N 1
ATOM 1805 C CA . VAL A 1 241 ? -16.389 11.576 14.943 1.00 98.69 241 VAL A CA 1
ATOM 1806 C C . VAL A 1 241 ? -16.067 10.123 14.590 1.00 98.69 241 VAL A C 1
ATOM 1808 O O . VAL A 1 241 ? -16.496 9.208 15.298 1.00 98.69 241 VAL A O 1
ATOM 1811 N N . MET A 1 242 ? -15.300 9.885 13.521 1.00 98.62 242 MET A N 1
ATOM 1812 C CA . MET A 1 242 ? -14.867 8.539 13.144 1.00 98.62 242 MET A CA 1
ATOM 1813 C C . MET A 1 242 ? -14.031 7.890 14.257 1.00 98.62 242 MET A C 1
ATOM 1815 O O . MET A 1 242 ? -14.356 6.787 14.699 1.00 98.62 242 MET A O 1
ATOM 1819 N N . VAL A 1 243 ? -12.980 8.567 14.728 1.00 98.12 243 VAL A N 1
ATOM 1820 C CA . VAL A 1 243 ? -12.061 8.039 15.749 1.00 98.12 243 VAL A CA 1
ATOM 1821 C C . VAL A 1 243 ? -12.785 7.780 17.068 1.00 98.12 243 VAL A C 1
ATOM 1823 O O . VAL A 1 243 ? -12.600 6.719 17.666 1.00 98.12 243 VAL A O 1
ATOM 1826 N N . GLU A 1 244 ? -13.624 8.712 17.516 1.00 98.38 244 GLU A N 1
ATOM 1827 C CA . GLU A 1 244 ? -14.441 8.553 18.722 1.00 98.38 244 GLU A CA 1
ATOM 1828 C C . GLU A 1 244 ? -15.368 7.344 18.612 1.00 98.38 244 GLU A C 1
ATOM 1830 O O . GLU A 1 244 ? -15.451 6.540 19.540 1.00 98.38 244 GLU A O 1
ATOM 1835 N N . THR A 1 245 ? -16.019 7.166 17.459 1.00 98.38 245 THR A N 1
ATOM 1836 C CA . THR A 1 245 ? -16.936 6.042 17.234 1.00 98.38 245 THR A CA 1
ATOM 1837 C C . THR A 1 245 ? -16.208 4.702 17.259 1.00 98.38 245 THR A C 1
ATOM 1839 O O . THR A 1 245 ? -16.721 3.752 17.848 1.00 98.38 245 THR A O 1
ATOM 1842 N N . VAL A 1 246 ? -15.017 4.619 16.655 1.00 97.50 246 VAL A N 1
ATOM 1843 C CA . VAL A 1 246 ? -14.180 3.409 16.700 1.00 97.50 246 VAL A CA 1
ATOM 1844 C C . VAL A 1 246 ? -13.739 3.111 18.131 1.00 97.50 246 VAL A C 1
ATOM 1846 O O . VAL A 1 246 ? -13.859 1.977 18.579 1.00 97.50 246 VAL A O 1
ATOM 1849 N N . LYS A 1 247 ? -13.269 4.117 18.879 1.00 96.19 247 LYS A N 1
ATOM 1850 C CA . LYS A 1 247 ? -12.810 3.939 20.268 1.00 96.19 247 LYS A CA 1
ATOM 1851 C C . LYS A 1 247 ? -13.937 3.572 21.234 1.00 96.19 247 LYS A C 1
ATOM 1853 O O . LYS A 1 247 ? -13.693 2.854 22.197 1.00 96.19 247 LYS A O 1
ATOM 1858 N N . ALA A 1 248 ? -15.150 4.063 20.989 1.00 96.69 248 ALA A N 1
ATOM 1859 C CA . ALA A 1 248 ? -16.331 3.747 21.787 1.00 96.69 248 ALA A CA 1
ATOM 1860 C C . ALA A 1 248 ? -16.964 2.390 21.429 1.00 96.69 248 ALA A C 1
ATOM 1862 O O . ALA A 1 248 ? -17.939 1.984 22.064 1.00 96.69 248 ALA A O 1
ATOM 1863 N N . TRP A 1 249 ? -16.461 1.695 20.405 1.00 94.06 249 TRP A N 1
ATOM 1864 C CA . TRP A 1 249 ? -17.000 0.409 19.985 1.00 94.06 249 TRP A CA 1
ATOM 1865 C C . TRP A 1 249 ? -16.631 -0.695 20.981 1.00 94.06 249 TRP A C 1
ATOM 1867 O O . TRP A 1 249 ? -15.525 -1.230 20.968 1.00 94.06 249 TRP A O 1
ATOM 1877 N N . ALA A 1 250 ? -17.591 -1.057 21.827 1.00 79.62 250 ALA A N 1
ATOM 1878 C CA . ALA A 1 250 ? -17.574 -2.301 22.584 1.00 79.62 250 ALA A CA 1
ATOM 1879 C C . ALA A 1 250 ? -18.155 -3.409 21.690 1.00 79.62 250 ALA A C 1
ATOM 1881 O O . ALA A 1 250 ? -19.359 -3.665 21.710 1.00 79.62 250 ALA A O 1
ATOM 1882 N N . GLY A 1 251 ? -17.306 -3.951 20.813 1.00 61.88 251 GLY A N 1
ATOM 1883 C CA . GLY A 1 251 ? -17.611 -5.108 19.966 1.00 61.88 251 GLY A CA 1
ATOM 1884 C C . GLY A 1 251 ? -17.544 -6.421 20.722 1.00 61.88 251 GLY A C 1
ATOM 1885 O O . GLY A 1 251 ? -16.679 -6.525 21.619 1.00 61.88 251 GLY A O 1
#

Sequence (251 aa):
VIFDPAPRLPSPVRTAADAATLGDPSGHSALSTAPEVIRRFVAARPEVPILGFAGAPFTLLCYLVEGKGSKDWVETKKLLYREPALAGALLDRLADAVGDHLQAQVDAGAAAVQMFDTWAGALSVHDYRKWALPAARRALARVRGAPTLYFTKDSAPFLPMLPETGADAIGLDWRVDLAAARKILGSIPVQGNLDPTVLYAPPDEIRAQVRRVLREGGGRGHVFNLGHGILPDAPVSGVEVMVETVKAWAG

pLDDT: mean 94.55, std 7.88, range [44.75, 98.81]

Mean predicted aligned error: 3.88 Å

Radius of gyration: 18.92 Å; Cα contacts (8 Å, |Δi|>4): 425; chains: 1; bounding box: 49×46×49 Å

Nearest PDB structures (foldseek):
  4zr8-assembly1_B  TM=9.591E-01  e=2.472E-23  Acinetobacter baumannii AB5075
  4zr8-assembly1_A  TM=9.632E-01  e=3.923E-23  Acinetobacter baumannii AB5075
  3gw0-assembly1_A-2  TM=9.461E-01  e=2.091E-22  Homo sapiens
  1jpi-assembly1_A-2  TM=9.643E-01  e=2.650E-21  Homo sapiens
  2inf-assembly1_A  TM=9.224E-01  e=5.086E-18  Bacillus subtilis

Foldseek 3Di:
DPDDPWQAAPQADQDPVSVVPDDQCPPPVVLVVLLVVLLVCCVVCVPDAAEAEDEFLLRVNLCRHVRTDDDQSVSSVCCCPVPVVVLQVSLLSSLQVLLVSQQSNVVSPHQEYEYEHACLLSDDLVVCVVHRLVSLLSNVVSHPDHFYEYEYANCQVVLLVVVSSVGQAYEAEPVHQLLVSCVNVPQRAYEDYAALVQLVDDLVSLLVSLVVVCVSSPVHSYHYDYNDDHDPPRDVVSVVSNVVSVVPDPD

Secondary structure (DSSP, 8-state):
-----S-B-SS---SHHHHHTPPPGGG-HHHHHHHHHHHHHHHH-TTS--EEEEE-HHHHHHHHHHSB--SS-HHHHHHHHH-HHHHHHHHHHHHHHHHHHHHHHHHTT-SEEEEEETTGGGS-HHHIIIIIHHHHHHHHTT--SS-EEEEETT-GGGGGGGGGG--SEEE--TTS-HHHHHHHHTTS-EEEEE-GGGGGS-HHHHHHHHHHHHHHTTTSSEEEEESSPPPTT--HHHHHHHHHHHHT---